Protein AF-A0A7C2G948-F1 (afdb_monomer_lite)

pLDDT: mean 91.64, std 8.47, range [53.59, 98.19]

Structure (mmCIF, N/CA/C/O backbone):
data_AF-A0A7C2G948-F1
#
_entry.id   AF-A0A7C2G948-F1
#
loop_
_atom_site.group_PDB
_atom_site.id
_atom_site.type_symbol
_atom_site.label_atom_id
_atom_site.label_alt_id
_atom_site.label_comp_id
_atom_site.label_asym_id
_atom_site.label_entity_id
_atom_site.label_seq_id
_atom_site.pdbx_PDB_ins_code
_atom_site.Cartn_x
_atom_site.Cartn_y
_atom_site.Cartn_z
_atom_site.occupancy
_atom_site.B_iso_or_equiv
_atom_site.auth_seq_id
_atom_site.auth_comp_id
_atom_site.auth_asym_id
_atom_site.auth_atom_id
_atom_site.pdbx_PDB_model_num
ATOM 1 N N . MET A 1 1 ? -15.075 -23.246 6.581 1.00 59.62 1 MET A N 1
ATOM 2 C CA . MET A 1 1 ? -14.560 -21.926 6.150 1.00 59.62 1 MET A CA 1
ATOM 3 C C . MET A 1 1 ? -15.714 -20.934 6.153 1.00 59.62 1 MET A C 1
ATOM 5 O O . MET A 1 1 ? -16.780 -21.294 5.674 1.00 59.62 1 MET A O 1
ATOM 9 N N . THR A 1 2 ? -15.558 -19.741 6.734 1.00 88.56 2 THR A N 1
ATOM 10 C CA . THR A 1 2 ? -16.582 -18.681 6.634 1.00 88.56 2 THR A CA 1
ATOM 11 C C . THR A 1 2 ? -16.565 -18.074 5.228 1.00 88.56 2 THR A C 1
ATOM 13 O O . THR A 1 2 ? -15.529 -18.105 4.563 1.00 88.56 2 THR A O 1
ATOM 16 N N . VAL A 1 3 ? -17.682 -17.491 4.776 1.00 91.31 3 VAL A N 1
ATOM 17 C CA . VAL A 1 3 ? -17.761 -16.802 3.468 1.00 91.31 3 VAL A CA 1
ATOM 18 C C . VAL A 1 3 ? -16.677 -15.723 3.347 1.00 91.31 3 VAL A C 1
ATOM 20 O O . VAL A 1 3 ? -16.002 -15.633 2.328 1.00 91.31 3 VAL A O 1
ATOM 23 N N . VAL A 1 4 ? -16.440 -14.968 4.424 1.00 91.25 4 VAL A N 1
ATOM 24 C CA . VAL A 1 4 ? -15.374 -13.954 4.500 1.00 91.25 4 VAL A CA 1
ATOM 25 C C . VAL A 1 4 ? -13.987 -14.573 4.303 1.00 91.25 4 VAL A C 1
ATOM 27 O O . VAL A 1 4 ? -13.179 -14.033 3.554 1.00 91.25 4 VAL A O 1
ATOM 30 N N . GLY A 1 5 ? -13.718 -15.721 4.936 1.00 93.38 5 GLY A N 1
ATOM 31 C CA . GLY A 1 5 ? -12.456 -16.440 4.766 1.00 93.38 5 GLY A CA 1
ATOM 32 C C . GLY A 1 5 ? -12.242 -16.915 3.330 1.00 93.38 5 GLY A C 1
ATOM 33 O O . GLY A 1 5 ? -11.154 -16.744 2.794 1.00 93.38 5 GLY A O 1
ATOM 34 N N . LEU A 1 6 ? -13.283 -17.436 2.674 1.00 95.00 6 LEU A N 1
ATOM 35 C CA . LEU A 1 6 ? -13.201 -17.843 1.268 1.00 95.00 6 LEU A CA 1
ATOM 36 C C . LEU A 1 6 ? -12.878 -16.654 0.352 1.00 95.00 6 LEU A C 1
ATOM 38 O O . LEU A 1 6 ? -11.986 -16.754 -0.486 1.00 95.00 6 LEU A O 1
ATOM 42 N N . ILE A 1 7 ? -13.570 -15.525 0.528 1.00 95.00 7 ILE A N 1
ATOM 43 C CA . ILE A 1 7 ? -13.324 -14.307 -0.259 1.00 95.00 7 ILE A CA 1
ATOM 44 C C . ILE A 1 7 ? -11.880 -13.832 -0.074 1.00 95.00 7 ILE A C 1
ATOM 46 O O . ILE A 1 7 ? -11.201 -13.532 -1.054 1.00 95.00 7 ILE A O 1
ATOM 50 N N . PHE A 1 8 ? -11.393 -13.801 1.168 1.00 95.75 8 PHE A N 1
ATOM 51 C CA . PHE A 1 8 ? -10.012 -13.433 1.469 1.00 95.75 8 PHE A CA 1
ATOM 52 C C . PHE A 1 8 ? -9.005 -14.342 0.751 1.00 95.75 8 PHE A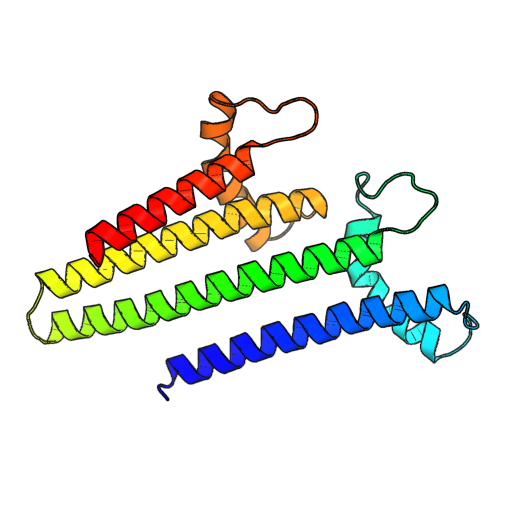 C 1
ATOM 54 O O . PHE A 1 8 ? -8.080 -13.843 0.114 1.00 95.75 8 PHE A O 1
ATOM 61 N N . GLU A 1 9 ? -9.207 -15.659 0.804 1.00 96.38 9 GLU A N 1
ATOM 62 C CA . GLU A 1 9 ? -8.336 -16.633 0.142 1.00 96.38 9 GLU A CA 1
ATOM 63 C C . GLU A 1 9 ? -8.318 -16.468 -1.378 1.00 96.38 9 GLU A C 1
ATOM 65 O O . GLU A 1 9 ? -7.251 -16.492 -1.993 1.00 96.38 9 GLU A O 1
ATOM 70 N N . VAL A 1 10 ? -9.481 -16.221 -1.984 1.00 97.44 10 VAL A N 1
ATOM 71 C CA . VAL A 1 10 ? -9.591 -15.958 -3.424 1.00 97.44 10 VAL A CA 1
ATOM 72 C C . VAL A 1 10 ? -8.836 -14.683 -3.805 1.00 97.44 10 VAL A C 1
ATOM 74 O O . VAL A 1 10 ? -8.049 -14.703 -4.752 1.00 97.44 10 VAL A O 1
ATOM 77 N N . ILE A 1 11 ? -9.012 -13.587 -3.058 1.00 97.31 11 ILE A N 1
ATOM 78 C CA . ILE A 1 11 ? -8.302 -12.325 -3.324 1.00 97.31 11 ILE A CA 1
ATOM 79 C C . ILE A 1 11 ? -6.792 -12.514 -3.143 1.00 97.31 11 ILE A C 1
ATOM 81 O O . ILE A 1 11 ? -6.005 -12.078 -3.983 1.00 97.31 11 ILE A O 1
ATOM 85 N N . ARG A 1 12 ? -6.372 -13.206 -2.080 1.00 97.25 12 ARG A N 1
ATOM 86 C CA . ARG A 1 12 ? -4.965 -13.523 -1.816 1.00 97.25 12 ARG A CA 1
ATOM 87 C C . ARG A 1 12 ? -4.349 -14.346 -2.948 1.00 97.25 12 ARG A C 1
ATOM 89 O O . ARG A 1 12 ? -3.252 -14.024 -3.403 1.00 97.25 12 ARG A O 1
ATOM 96 N N . GLY A 1 13 ? -5.052 -15.378 -3.414 1.00 97.56 13 GLY A N 1
ATOM 97 C CA . GLY A 1 13 ? -4.634 -16.205 -4.544 1.00 97.56 13 GLY A CA 1
ATOM 98 C C . GLY A 1 13 ? -4.521 -15.397 -5.835 1.00 97.56 13 GLY A C 1
ATOM 99 O O . GLY A 1 13 ? -3.535 -15.530 -6.556 1.00 97.56 13 GLY A O 1
ATOM 100 N N . PHE A 1 14 ? -5.472 -14.494 -6.088 1.00 97.88 14 PHE A N 1
ATOM 101 C CA . PHE A 1 14 ? -5.427 -13.593 -7.237 1.00 97.88 14 PHE A CA 1
ATOM 102 C C . PHE A 1 14 ? -4.218 -12.648 -7.194 1.00 97.88 14 PHE A C 1
ATOM 104 O O . PHE A 1 14 ? -3.537 -12.491 -8.206 1.00 97.88 14 PHE A O 1
ATOM 111 N N . LEU A 1 15 ? -3.900 -12.062 -6.032 1.00 97.19 15 LEU A N 1
ATOM 112 C CA . LEU A 1 15 ? -2.712 -11.214 -5.865 1.00 97.19 15 LEU A CA 1
ATOM 113 C C . LEU A 1 15 ? -1.417 -11.982 -6.161 1.00 97.19 15 LEU A C 1
ATOM 115 O O . LEU A 1 15 ? -0.567 -11.487 -6.902 1.00 97.19 15 LEU A O 1
ATOM 119 N N . TRP A 1 16 ? -1.285 -13.205 -5.639 1.00 98.19 16 TRP A N 1
ATOM 120 C CA . TRP A 1 16 ? -0.143 -14.074 -5.934 1.00 98.19 16 TRP A CA 1
ATOM 121 C C . TRP A 1 16 ? -0.060 -14.448 -7.413 1.00 98.19 16 TRP A C 1
ATOM 123 O O . TRP A 1 16 ? 1.014 -14.358 -8.002 1.00 98.19 16 TRP A O 1
ATOM 133 N N . ALA A 1 17 ? -1.181 -14.824 -8.030 1.00 98.00 17 ALA A N 1
ATOM 134 C CA . ALA A 1 17 ? -1.228 -15.168 -9.446 1.00 98.00 17 ALA A CA 1
ATOM 135 C C . ALA A 1 17 ? -0.824 -13.977 -10.329 1.00 98.00 17 ALA A C 1
ATOM 137 O O . ALA A 1 17 ? 0.005 -14.130 -11.224 1.00 98.00 17 ALA A O 1
ATOM 138 N N . ALA A 1 18 ? -1.344 -12.779 -10.041 1.00 97.12 18 ALA A N 1
ATOM 139 C CA . ALA A 1 18 ? -0.979 -11.553 -10.744 1.00 97.12 18 ALA A CA 1
ATOM 140 C C . ALA A 1 18 ? 0.513 -11.214 -10.572 1.00 97.12 18 ALA A C 1
ATOM 142 O O . ALA A 1 18 ? 1.179 -10.834 -11.538 1.00 97.12 18 ALA A O 1
ATOM 143 N N . PHE A 1 19 ? 1.062 -11.394 -9.367 1.00 97.50 19 PHE A N 1
ATOM 144 C CA . PHE A 1 19 ? 2.488 -11.207 -9.104 1.00 97.50 19 PHE A CA 1
ATOM 145 C C . PHE A 1 19 ? 3.355 -12.198 -9.889 1.00 97.50 19 PHE A C 1
ATOM 147 O O . PHE A 1 19 ? 4.238 -11.775 -10.631 1.00 97.50 19 PHE A O 1
ATOM 154 N N . VAL A 1 20 ? 3.083 -13.503 -9.785 1.00 98.19 20 VAL A N 1
ATOM 155 C CA . VAL A 1 20 ? 3.842 -14.545 -10.497 1.00 98.19 20 VAL A CA 1
ATOM 156 C C . VAL A 1 20 ? 3.773 -14.323 -12.003 1.00 98.19 20 VAL A C 1
ATOM 158 O O . VAL A 1 20 ? 4.788 -14.425 -12.685 1.00 98.19 20 VAL A O 1
ATOM 161 N N . PHE A 1 21 ? 2.600 -13.963 -12.521 1.00 97.25 21 PHE A N 1
ATOM 162 C CA . PHE A 1 21 ? 2.420 -13.665 -13.934 1.00 97.25 21 PHE A CA 1
ATOM 163 C C . PHE A 1 21 ? 3.256 -12.458 -14.382 1.00 97.25 21 PHE A C 1
ATOM 165 O O . PHE A 1 21 ? 4.006 -12.547 -15.352 1.00 97.25 21 PHE A O 1
ATOM 172 N N . THR A 1 22 ? 3.171 -11.333 -13.669 1.00 96.19 22 THR A N 1
ATOM 173 C CA . THR A 1 22 ? 3.891 -10.104 -14.047 1.00 96.19 22 THR A CA 1
ATOM 174 C C . THR A 1 22 ? 5.404 -10.232 -13.884 1.00 96.19 22 THR A C 1
ATOM 176 O O . THR A 1 22 ? 6.146 -9.847 -14.788 1.00 96.19 22 THR A O 1
ATOM 179 N N . VAL A 1 23 ? 5.879 -10.820 -12.785 1.00 96.94 23 VAL A N 1
ATOM 180 C CA . VAL A 1 23 ? 7.306 -11.106 -12.581 1.00 96.94 23 VAL A CA 1
ATOM 181 C C . VAL A 1 23 ? 7.796 -12.136 -13.591 1.00 96.94 23 VAL A C 1
ATOM 183 O O . VAL A 1 23 ? 8.841 -11.931 -14.201 1.00 96.94 23 VAL A O 1
ATOM 186 N N . GLY A 1 24 ? 7.024 -13.196 -13.840 1.00 97.38 24 GLY A N 1
ATOM 187 C CA . GLY A 1 24 ? 7.336 -14.216 -14.838 1.00 97.38 24 GLY A CA 1
ATOM 188 C C . GLY A 1 24 ? 7.505 -13.630 -16.240 1.00 97.38 24 GLY A C 1
ATOM 189 O O . GLY A 1 24 ? 8.476 -13.957 -16.918 1.00 97.38 24 GLY A O 1
ATOM 190 N N . LEU A 1 25 ? 6.637 -12.697 -16.650 1.00 96.88 25 LEU A N 1
ATOM 191 C CA . LEU A 1 25 ? 6.781 -11.970 -17.918 1.00 96.88 25 LEU A CA 1
ATOM 192 C C . LEU A 1 25 ? 8.078 -11.153 -17.986 1.00 96.88 25 LEU A C 1
ATOM 194 O O . LEU A 1 25 ? 8.749 -11.147 -19.019 1.00 96.88 25 LEU A O 1
ATOM 198 N N . VAL A 1 26 ? 8.445 -10.462 -16.905 1.00 96.12 26 VAL A N 1
ATOM 199 C CA . VAL A 1 26 ? 9.670 -9.650 -16.862 1.00 96.12 26 VAL A CA 1
ATOM 200 C C . VAL A 1 26 ? 10.922 -10.526 -16.848 1.00 96.12 26 VAL A C 1
ATOM 202 O O . VAL A 1 26 ? 11.863 -10.241 -17.585 1.00 96.12 26 VAL A O 1
ATOM 205 N N . VAL A 1 27 ? 10.917 -11.631 -16.103 1.00 96.50 27 VAL A N 1
ATOM 206 C CA . VAL A 1 27 ? 12.006 -12.619 -16.110 1.00 96.50 27 VAL A CA 1
ATOM 207 C C . VAL A 1 27 ? 12.144 -13.261 -17.490 1.00 96.50 27 VAL A C 1
ATOM 209 O O . VAL A 1 27 ? 13.251 -13.340 -18.017 1.00 96.50 27 VAL A O 1
ATOM 212 N N . ALA A 1 28 ? 11.035 -13.645 -18.129 1.00 95.81 28 ALA A N 1
ATOM 213 C CA . ALA A 1 28 ? 11.050 -14.169 -19.492 1.00 95.81 28 ALA A CA 1
ATOM 214 C C . ALA A 1 28 ? 11.660 -13.156 -20.472 1.00 95.81 28 ALA A C 1
ATOM 216 O O . ALA A 1 28 ? 12.475 -13.530 -21.314 1.00 95.81 28 ALA A O 1
ATOM 217 N N . ARG A 1 29 ? 11.339 -11.863 -20.326 1.00 94.19 29 ARG A N 1
ATOM 218 C CA . ARG A 1 29 ? 11.964 -10.792 -21.115 1.00 94.19 29 ARG A CA 1
ATOM 219 C C . ARG A 1 29 ? 13.475 -10.726 -20.882 1.00 94.19 29 ARG A C 1
ATOM 221 O O . ARG A 1 29 ? 14.226 -10.697 -21.852 1.00 94.19 29 ARG A O 1
ATOM 228 N N . MET A 1 30 ? 13.920 -10.751 -19.625 1.00 94.00 30 MET A N 1
ATOM 229 C CA . MET A 1 30 ? 15.348 -10.744 -19.281 1.00 94.00 30 MET A CA 1
ATOM 230 C C . MET A 1 30 ? 16.091 -11.942 -19.884 1.00 94.00 30 MET A C 1
ATOM 232 O O . MET A 1 30 ? 17.206 -11.779 -20.371 1.00 94.00 30 MET A O 1
ATOM 236 N N . LEU A 1 31 ? 15.469 -13.125 -19.911 1.00 94.94 31 LEU A N 1
ATOM 237 C CA . LEU A 1 31 ? 16.034 -14.315 -20.552 1.00 94.94 31 LEU A CA 1
ATOM 238 C C . LEU A 1 31 ? 16.126 -14.158 -22.073 1.00 94.94 31 LEU A C 1
ATOM 240 O O . LEU A 1 31 ? 17.173 -14.437 -22.646 1.00 94.94 31 LEU A O 1
ATOM 244 N N . VAL A 1 32 ? 15.065 -13.681 -22.730 1.00 94.19 32 VAL A N 1
ATOM 245 C CA . VAL A 1 32 ? 15.055 -13.424 -24.182 1.00 94.19 32 VAL A CA 1
ATOM 246 C C . VAL A 1 32 ? 16.156 -12.435 -24.578 1.00 94.19 32 VAL A C 1
ATOM 248 O O . VAL A 1 32 ? 16.877 -12.670 -25.551 1.00 94.19 32 VAL A O 1
ATOM 251 N N . ASP A 1 33 ? 16.289 -11.344 -23.821 1.00 90.69 33 ASP A N 1
ATOM 252 C CA . ASP A 1 33 ? 17.281 -10.298 -24.069 1.00 90.69 33 ASP A CA 1
ATOM 253 C C . ASP A 1 33 ? 18.707 -10.796 -23.746 1.00 90.69 33 ASP A C 1
ATOM 255 O O . ASP A 1 33 ? 19.638 -10.538 -24.511 1.00 90.69 33 ASP A O 1
ATOM 259 N N . GLY A 1 34 ? 18.877 -11.583 -22.677 1.00 91.38 34 GLY A N 1
ATOM 260 C CA . GLY A 1 34 ? 20.159 -12.174 -22.277 1.00 91.38 34 GLY A CA 1
ATOM 261 C C . GLY A 1 34 ? 20.671 -13.257 -23.232 1.00 91.38 34 GLY A C 1
ATOM 262 O O . GLY A 1 34 ? 21.859 -13.291 -23.547 1.00 91.38 34 GLY A O 1
ATOM 263 N N . LEU A 1 35 ? 19.774 -14.096 -23.758 1.00 93.38 35 LEU A N 1
ATOM 264 C CA . LEU A 1 35 ? 20.089 -15.139 -24.742 1.00 93.38 35 LEU A CA 1
ATOM 265 C C . LEU A 1 35 ? 20.270 -14.594 -26.167 1.00 93.38 35 LEU A C 1
ATOM 267 O O . LEU A 1 35 ? 20.579 -15.362 -27.075 1.00 93.38 35 LEU A O 1
ATOM 271 N N . ARG A 1 36 ? 20.076 -13.283 -26.378 1.00 89.88 36 ARG A N 1
ATOM 272 C CA . ARG A 1 36 ? 20.198 -12.614 -27.685 1.00 89.88 36 ARG A CA 1
ATOM 273 C C . ARG A 1 36 ? 19.372 -13.295 -28.785 1.00 89.88 36 ARG A C 1
ATOM 275 O O . ARG A 1 36 ? 19.822 -13.423 -29.923 1.00 89.88 36 ARG A O 1
ATOM 282 N N . LEU A 1 37 ? 18.157 -13.731 -28.447 1.00 91.75 37 LEU A N 1
ATOM 283 C CA . LEU A 1 37 ? 17.260 -14.376 -29.408 1.00 91.75 37 LEU A CA 1
ATOM 284 C C . LEU A 1 37 ? 16.897 -13.419 -30.553 1.00 91.75 37 LEU A C 1
ATOM 286 O O . LEU A 1 37 ? 16.827 -12.201 -30.367 1.00 91.75 37 LEU A O 1
ATOM 290 N N . ASN A 1 38 ? 16.631 -13.983 -31.736 1.00 91.56 38 ASN A N 1
ATOM 291 C CA . ASN A 1 38 ? 16.281 -13.208 -32.926 1.00 91.56 38 ASN A CA 1
ATOM 292 C C . ASN A 1 38 ? 15.070 -12.287 -32.644 1.00 91.56 38 ASN A C 1
ATOM 294 O O . ASN A 1 38 ? 13.987 -12.792 -32.329 1.00 91.56 38 ASN A O 1
ATOM 298 N N . PRO A 1 39 ? 15.212 -10.954 -32.785 1.00 84.75 39 PRO A N 1
ATOM 299 C CA . PRO A 1 39 ? 14.154 -9.997 -32.465 1.00 84.75 39 PRO A CA 1
ATOM 300 C C . PRO A 1 39 ? 12.915 -10.119 -33.360 1.00 84.75 39 PRO A C 1
ATOM 302 O O . PRO A 1 39 ? 11.842 -9.681 -32.952 1.00 84.75 39 PRO A O 1
ATOM 305 N N . PHE A 1 40 ? 13.046 -10.711 -34.550 1.00 90.19 40 PHE A N 1
ATOM 306 C CA . PHE A 1 40 ? 11.940 -10.906 -35.492 1.00 90.19 40 PHE A CA 1
ATOM 307 C C . PHE A 1 40 ? 11.147 -12.195 -35.236 1.00 90.19 40 PHE A C 1
ATOM 309 O O . PHE A 1 40 ? 10.155 -12.458 -35.912 1.00 90.19 40 PHE A O 1
ATOM 316 N N . GLY A 1 41 ? 11.557 -13.005 -34.254 1.00 92.75 41 GLY A N 1
ATOM 317 C CA . GLY A 1 41 ? 10.785 -14.163 -33.823 1.00 92.75 41 GLY A CA 1
ATOM 318 C C . GLY A 1 41 ? 9.475 -13.748 -33.149 1.00 92.75 41 GLY A C 1
ATOM 319 O O . GLY A 1 41 ? 9.437 -12.802 -32.359 1.00 92.75 41 GLY A O 1
ATOM 320 N N . TRP A 1 42 ? 8.405 -14.503 -33.403 1.00 93.81 42 TRP A N 1
ATOM 321 C CA . TRP A 1 42 ? 7.090 -14.240 -32.808 1.00 93.81 42 TRP A CA 1
ATOM 322 C C . TRP A 1 42 ? 7.128 -14.266 -31.267 1.00 93.81 42 TRP A C 1
ATOM 324 O O . TRP A 1 42 ? 6.506 -13.431 -30.615 1.00 93.81 42 TRP A O 1
ATOM 334 N N . PHE A 1 43 ? 7.899 -15.186 -30.677 1.00 92.62 43 PHE A N 1
ATOM 335 C CA . PHE A 1 43 ? 7.966 -15.383 -29.228 1.00 92.62 43 PHE A CA 1
ATOM 336 C C . PHE A 1 43 ? 8.665 -14.219 -28.489 1.00 92.62 43 PHE A C 1
ATOM 338 O O . PHE A 1 43 ? 8.033 -13.618 -27.615 1.00 92.62 43 PHE A O 1
ATOM 345 N N . PRO A 1 44 ? 9.895 -13.800 -28.865 1.00 91.75 44 PRO A N 1
ATOM 346 C CA . PRO A 1 44 ? 10.510 -12.577 -28.340 1.00 91.75 44 PRO A CA 1
ATOM 347 C C . PRO A 1 44 ? 9.638 -11.329 -28.507 1.00 91.75 44 PRO A C 1
ATOM 349 O O . PRO A 1 44 ? 9.572 -10.494 -27.602 1.00 91.75 44 PRO A O 1
ATOM 352 N N . TYR A 1 45 ? 8.944 -11.212 -29.644 1.00 93.31 45 TYR A N 1
ATOM 353 C CA . TYR A 1 45 ? 8.049 -10.092 -29.915 1.00 93.31 45 TYR A CA 1
ATOM 354 C C . TYR A 1 45 ? 6.880 -10.032 -28.922 1.00 93.31 45 TYR A C 1
ATOM 356 O O . TYR A 1 45 ? 6.629 -8.974 -28.341 1.00 93.31 45 TYR A O 1
ATOM 364 N N . VAL A 1 46 ? 6.193 -11.155 -28.675 1.00 94.81 46 VAL A N 1
ATOM 365 C CA . VAL A 1 46 ? 5.065 -11.215 -27.729 1.00 94.81 46 VAL A CA 1
ATOM 366 C C . VAL A 1 46 ? 5.518 -10.864 -26.313 1.00 94.81 46 VAL A C 1
ATOM 368 O O . VAL A 1 46 ? 4.903 -10.006 -25.680 1.00 94.81 46 VAL A O 1
ATOM 371 N N . ILE A 1 47 ? 6.621 -11.451 -25.840 1.00 94.75 47 ILE A N 1
ATOM 372 C CA . ILE A 1 47 ? 7.144 -11.187 -24.492 1.00 94.75 47 ILE A CA 1
ATOM 373 C C . ILE A 1 47 ? 7.466 -9.702 -24.317 1.00 94.75 47 ILE A C 1
ATOM 375 O O . ILE A 1 47 ? 7.004 -9.076 -23.362 1.00 94.75 47 ILE A O 1
ATOM 379 N N . ARG A 1 48 ? 8.206 -9.108 -25.262 1.00 92.81 48 ARG A N 1
ATOM 380 C CA . ARG A 1 48 ? 8.562 -7.685 -25.199 1.00 92.81 48 ARG A CA 1
ATOM 381 C C . ARG A 1 48 ? 7.325 -6.798 -25.254 1.00 92.81 48 ARG A C 1
ATOM 383 O O . ARG A 1 48 ? 7.228 -5.868 -24.463 1.00 92.81 48 ARG A O 1
ATOM 390 N N . ARG A 1 49 ? 6.359 -7.104 -26.125 1.00 94.44 49 ARG A N 1
ATOM 391 C CA . ARG A 1 49 ? 5.109 -6.339 -26.247 1.00 94.44 49 ARG A CA 1
ATOM 392 C C . ARG A 1 49 ? 4.295 -6.340 -24.954 1.00 94.44 49 ARG A C 1
ATOM 394 O O . ARG A 1 49 ? 3.714 -5.314 -24.616 1.00 94.44 49 ARG A O 1
ATOM 401 N N . TRP A 1 50 ? 4.245 -7.465 -24.245 1.00 95.25 50 TRP A N 1
ATOM 402 C CA . TRP A 1 50 ? 3.468 -7.592 -23.009 1.00 95.25 50 TRP A CA 1
ATOM 403 C C . TRP A 1 50 ? 4.195 -7.004 -21.802 1.00 95.25 50 TRP A C 1
ATOM 405 O O . TRP A 1 50 ? 3.555 -6.460 -20.905 1.00 95.25 50 TRP A O 1
ATOM 415 N N . SER A 1 51 ? 5.526 -7.069 -21.781 1.00 94.50 51 SER A N 1
ATOM 416 C CA . SER A 1 51 ? 6.308 -6.554 -20.661 1.00 94.50 51 SER A CA 1
ATOM 417 C C . SER A 1 51 ? 6.624 -5.053 -20.784 1.00 94.50 51 SER A C 1
ATOM 419 O O . SER A 1 51 ? 6.874 -4.403 -19.774 1.00 94.50 51 SER A O 1
ATOM 421 N N . GLU A 1 52 ? 6.619 -4.472 -21.990 1.00 92.31 52 GLU A N 1
ATOM 422 C CA . GLU A 1 52 ? 6.969 -3.059 -22.213 1.00 92.31 52 GLU A CA 1
ATOM 423 C C . GLU A 1 52 ? 6.092 -2.072 -21.421 1.00 92.31 52 GLU A C 1
ATOM 425 O O . GLU A 1 52 ? 6.660 -1.205 -20.754 1.00 92.31 52 GLU A O 1
ATOM 430 N N . PRO A 1 53 ? 4.749 -2.204 -21.385 1.00 92.75 53 PRO A N 1
ATOM 431 C CA . PRO A 1 53 ? 3.900 -1.297 -20.612 1.00 92.75 53 PRO A CA 1
ATOM 432 C C . PRO A 1 53 ? 4.194 -1.323 -19.107 1.00 92.75 53 PRO A C 1
ATOM 434 O O . PRO A 1 53 ? 3.995 -0.315 -18.434 1.00 92.75 53 PRO A O 1
ATOM 437 N N . LEU A 1 54 ? 4.681 -2.456 -18.585 1.00 91.38 54 LEU A N 1
ATOM 438 C CA . LEU A 1 54 ? 5.039 -2.624 -17.174 1.00 91.38 54 LEU A CA 1
ATOM 439 C C . LEU A 1 54 ? 6.349 -1.901 -16.828 1.00 91.38 54 LEU A C 1
ATOM 441 O O . LEU A 1 54 ? 6.474 -1.319 -15.754 1.00 91.38 54 LEU A O 1
ATOM 445 N N . LEU A 1 55 ? 7.315 -1.911 -17.751 1.00 90.69 55 LEU A N 1
ATOM 446 C CA . LEU A 1 55 ? 8.643 -1.319 -17.556 1.00 90.69 55 LEU A CA 1
ATOM 447 C C . LEU A 1 55 ? 8.699 0.167 -17.934 1.00 90.69 55 LEU A C 1
ATOM 449 O O . LEU A 1 55 ? 9.537 0.907 -17.423 1.00 90.69 55 LEU A O 1
ATOM 453 N N . MET A 1 56 ? 7.810 0.625 -18.818 1.00 88.38 56 MET A N 1
ATOM 454 C CA . MET A 1 56 ? 7.815 1.993 -19.339 1.00 88.38 56 MET A CA 1
ATOM 455 C C . MET A 1 56 ? 7.723 3.089 -18.257 1.00 88.38 56 MET A C 1
ATOM 457 O O . MET A 1 56 ? 8.451 4.075 -18.384 1.00 88.38 56 MET A O 1
ATOM 461 N N . PRO A 1 57 ? 6.901 2.967 -17.192 1.00 85.56 57 PRO A N 1
ATOM 462 C CA . PRO A 1 57 ? 6.864 3.964 -16.119 1.00 85.56 57 PRO A CA 1
ATOM 463 C C . PRO A 1 57 ? 8.212 4.109 -15.407 1.00 85.56 57 PRO A C 1
ATOM 465 O O . PRO A 1 57 ? 8.630 5.219 -15.099 1.00 85.56 57 PRO A O 1
ATOM 468 N N . LEU A 1 58 ? 8.919 2.992 -15.214 1.00 86.62 58 LEU A N 1
ATOM 469 C CA . LEU A 1 58 ? 10.231 2.970 -14.571 1.00 86.62 58 LEU A CA 1
ATOM 470 C C . LEU A 1 58 ? 11.306 3.569 -15.479 1.00 86.62 58 LEU A C 1
ATOM 472 O O . LEU A 1 58 ? 12.099 4.379 -15.021 1.00 86.62 58 LEU A O 1
ATOM 476 N N . ARG A 1 59 ? 11.288 3.246 -16.779 1.00 84.81 59 ARG A N 1
ATOM 477 C CA . ARG A 1 59 ? 12.244 3.795 -17.761 1.00 84.81 59 ARG A CA 1
ATOM 478 C C . ARG A 1 59 ? 12.101 5.294 -17.993 1.00 84.81 59 ARG A C 1
ATOM 480 O O . ARG A 1 59 ? 13.059 5.948 -18.381 1.00 84.81 59 ARG A O 1
ATOM 487 N N . ARG A 1 60 ? 10.897 5.834 -17.807 1.00 79.19 60 ARG A N 1
ATOM 488 C CA . ARG A 1 60 ? 10.632 7.271 -17.950 1.00 79.19 60 ARG A CA 1
ATOM 489 C C . ARG A 1 60 ? 11.124 8.083 -16.754 1.00 79.19 60 ARG A C 1
ATOM 491 O O . ARG A 1 60 ? 11.187 9.304 -16.868 1.00 79.19 60 ARG A O 1
ATOM 498 N N . ASN A 1 61 ? 11.434 7.445 -15.623 1.00 70.56 61 ASN A N 1
ATOM 499 C CA . ASN A 1 61 ? 11.906 8.171 -14.457 1.00 70.56 61 ASN A CA 1
ATOM 500 C C . ASN A 1 61 ? 13.404 8.502 -14.605 1.00 70.56 61 ASN A C 1
ATOM 502 O O . ASN A 1 61 ? 14.194 7.581 -14.788 1.00 70.56 61 ASN A O 1
ATOM 506 N N . PRO A 1 62 ? 13.826 9.771 -14.461 1.00 58.59 62 PRO A N 1
ATOM 507 C CA . PRO A 1 62 ? 15.242 10.151 -14.444 1.00 58.59 62 PRO A CA 1
ATOM 508 C C . PRO A 1 62 ? 16.081 9.479 -13.338 1.00 58.59 62 PRO A C 1
ATOM 510 O O . PRO A 1 62 ? 17.305 9.470 -13.437 1.00 58.59 62 PRO A O 1
ATOM 513 N N . LEU A 1 63 ? 15.457 8.892 -12.306 1.00 58.81 63 LEU A N 1
ATOM 514 C CA . LEU A 1 63 ? 16.136 8.050 -11.309 1.00 58.81 63 LEU A CA 1
ATOM 515 C C . LEU A 1 63 ? 16.523 6.663 -11.851 1.00 58.81 63 LEU A C 1
ATOM 517 O O . LEU A 1 63 ? 17.386 6.007 -11.269 1.00 58.81 63 LEU A O 1
ATOM 521 N N . ALA A 1 64 ? 15.925 6.211 -12.962 1.00 55.19 64 ALA A N 1
ATOM 522 C CA . ALA A 1 64 ? 16.415 5.074 -13.731 1.00 55.19 64 ALA A CA 1
ATOM 523 C C . ALA A 1 64 ? 17.670 5.528 -14.486 1.00 55.19 64 ALA A C 1
ATOM 525 O O . ALA A 1 64 ? 17.627 5.937 -15.640 1.00 55.19 64 ALA A O 1
ATOM 526 N N . PHE A 1 65 ? 18.755 5.532 -13.716 1.00 53.59 65 PHE A N 1
ATOM 527 C CA . PHE A 1 65 ? 20.156 5.774 -14.017 1.00 53.59 65 PHE A CA 1
ATOM 528 C C . PHE A 1 65 ? 20.515 5.967 -15.496 1.00 53.59 65 PHE A C 1
ATOM 530 O O . PHE A 1 65 ? 20.211 5.138 -16.349 1.00 53.59 65 PHE A O 1
ATOM 537 N N . THR A 1 66 ? 21.373 6.958 -15.743 1.00 56.78 66 THR A N 1
ATOM 538 C CA . THR A 1 66 ? 22.238 7.129 -16.928 1.00 56.78 66 THR A CA 1
ATOM 539 C C . THR A 1 66 ? 23.242 5.972 -17.129 1.00 56.78 66 THR A C 1
ATOM 541 O O . THR A 1 66 ? 24.332 6.146 -17.673 1.00 56.78 66 THR A O 1
ATOM 544 N N . SER A 1 67 ? 22.907 4.776 -16.644 1.00 61.66 67 SER A N 1
ATOM 545 C CA . SER A 1 67 ? 23.710 3.568 -16.719 1.00 61.66 67 SER A CA 1
ATOM 546 C C . SER A 1 67 ? 23.643 2.977 -18.122 1.00 61.66 67 SER A C 1
ATOM 548 O O . SER A 1 67 ? 22.615 3.020 -18.793 1.00 61.66 67 SER A O 1
ATOM 550 N N . ARG A 1 68 ? 24.743 2.354 -18.553 1.00 65.12 68 ARG A N 1
ATOM 551 C CA . ARG A 1 68 ? 24.806 1.601 -19.816 1.00 65.12 68 ARG A CA 1
ATOM 552 C C . ARG A 1 68 ? 23.896 0.363 -19.823 1.00 65.12 68 ARG A C 1
ATOM 554 O O . ARG A 1 68 ? 23.672 -0.203 -20.888 1.00 65.12 68 ARG A O 1
ATOM 561 N N . TYR A 1 69 ? 23.407 -0.065 -18.657 1.00 71.25 69 TYR A N 1
ATOM 562 C CA . TYR A 1 69 ? 22.562 -1.247 -18.489 1.00 71.25 69 TYR A CA 1
ATOM 563 C C . TYR A 1 69 ? 21.110 -0.859 -18.190 1.00 71.25 69 TYR A C 1
ATOM 565 O O . TYR A 1 69 ? 20.856 -0.012 -17.334 1.00 71.25 69 TYR A O 1
ATOM 573 N N . ASP A 1 70 ? 20.157 -1.522 -18.852 1.00 80.12 70 ASP A N 1
ATOM 574 C CA . ASP A 1 70 ? 18.725 -1.361 -18.578 1.00 80.12 70 ASP A CA 1
ATOM 575 C C . ASP A 1 70 ? 18.358 -2.039 -17.249 1.00 80.12 70 ASP A C 1
ATOM 577 O O . ASP A 1 70 ? 18.127 -3.245 -17.180 1.00 80.12 70 ASP A O 1
ATOM 581 N N . LEU A 1 71 ? 18.337 -1.251 -16.171 1.00 86.75 71 LEU A N 1
ATOM 582 C CA . LEU A 1 71 ? 17.985 -1.710 -14.823 1.00 86.75 71 LEU A CA 1
ATOM 583 C C . LEU A 1 71 ? 16.469 -1.784 -14.587 1.00 86.75 71 LEU A C 1
ATOM 585 O O . LEU A 1 71 ? 16.041 -2.275 -13.539 1.00 86.75 71 LEU A O 1
ATOM 589 N N . ALA A 1 72 ? 15.641 -1.328 -15.536 1.00 88.81 72 ALA A N 1
ATOM 590 C CA . ALA A 1 72 ? 14.191 -1.276 -15.359 1.00 88.8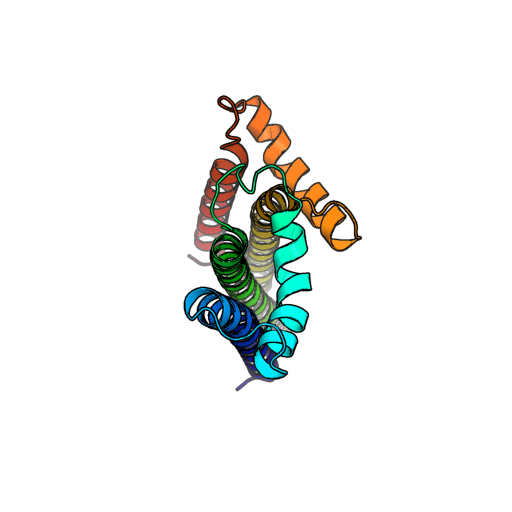1 72 ALA A CA 1
ATOM 591 C C . ALA A 1 72 ? 13.552 -2.638 -15.013 1.00 88.81 72 ALA A C 1
ATOM 593 O O . ALA A 1 72 ? 12.696 -2.655 -14.127 1.00 88.81 72 ALA A O 1
ATOM 594 N N . PRO A 1 73 ? 13.957 -3.781 -15.613 1.00 91.69 73 PRO A N 1
ATOM 595 C CA . PRO A 1 73 ? 13.433 -5.095 -15.233 1.00 91.69 73 PRO A CA 1
ATOM 596 C C . PRO A 1 73 ? 13.680 -5.448 -13.762 1.00 91.69 73 PRO A C 1
ATOM 598 O O . PRO A 1 73 ? 12.775 -5.920 -13.079 1.00 91.69 73 PRO A O 1
ATOM 601 N N . ILE A 1 74 ? 14.883 -5.172 -13.250 1.00 91.44 74 ILE A N 1
ATOM 602 C CA . ILE A 1 74 ? 15.255 -5.477 -11.861 1.00 91.44 74 ILE A CA 1
ATOM 603 C C . ILE A 1 74 ? 14.468 -4.581 -10.904 1.00 91.44 74 ILE A C 1
ATOM 605 O O . ILE A 1 74 ? 13.866 -5.071 -9.950 1.00 91.44 74 ILE A O 1
ATOM 609 N N . LEU A 1 75 ? 14.414 -3.276 -11.189 1.00 89.06 75 LEU A N 1
ATOM 610 C CA . LEU A 1 75 ? 13.633 -2.324 -10.397 1.00 89.06 75 LEU A CA 1
ATOM 611 C C . LEU A 1 75 ? 12.146 -2.691 -10.374 1.00 89.06 75 LEU A C 1
ATOM 613 O O . LEU A 1 75 ? 11.509 -2.589 -9.327 1.00 89.06 75 LEU A O 1
ATOM 617 N N . PHE A 1 76 ? 11.603 -3.172 -11.496 1.00 92.19 76 PHE A N 1
ATOM 618 C CA . PHE A 1 76 ? 10.229 -3.657 -11.554 1.00 92.19 76 PHE A CA 1
ATOM 619 C C . PHE A 1 76 ? 10.008 -4.856 -10.637 1.00 92.19 76 PHE A C 1
ATOM 621 O O . PHE A 1 76 ? 9.010 -4.885 -9.927 1.00 92.19 76 PHE A O 1
ATOM 628 N N . ILE A 1 77 ? 10.925 -5.828 -10.615 1.00 94.56 77 ILE A N 1
ATOM 629 C CA . ILE A 1 77 ? 10.809 -7.000 -9.736 1.00 94.56 77 ILE A CA 1
ATOM 630 C C . ILE A 1 77 ? 10.817 -6.568 -8.264 1.00 94.56 77 ILE A C 1
ATOM 632 O O . ILE A 1 77 ? 9.956 -7.003 -7.501 1.00 94.56 77 ILE A O 1
ATOM 636 N N . ILE A 1 78 ? 11.727 -5.670 -7.873 1.00 92.81 78 ILE A N 1
ATOM 637 C CA . ILE A 1 78 ? 11.777 -5.122 -6.507 1.00 92.81 78 ILE A CA 1
ATOM 638 C C . ILE A 1 78 ? 10.455 -4.429 -6.163 1.00 92.81 78 ILE A C 1
ATOM 640 O O . ILE A 1 78 ? 9.871 -4.678 -5.107 1.00 92.81 78 ILE A O 1
ATOM 644 N N . LEU A 1 79 ? 9.952 -3.595 -7.074 1.00 92.06 79 LEU A N 1
ATOM 645 C CA . LEU A 1 79 ? 8.687 -2.899 -6.897 1.00 92.06 79 LEU A CA 1
ATOM 646 C C . LEU A 1 79 ? 7.505 -3.873 -6.792 1.00 92.06 79 LEU A C 1
ATOM 648 O O . LEU A 1 79 ? 6.651 -3.701 -5.929 1.00 92.06 79 LEU A O 1
ATOM 652 N N . ALA A 1 80 ? 7.459 -4.905 -7.632 1.00 94.75 80 ALA A N 1
ATOM 653 C CA . ALA A 1 80 ? 6.413 -5.918 -7.612 1.00 94.75 80 ALA A CA 1
ATOM 654 C C . ALA A 1 80 ? 6.411 -6.693 -6.287 1.00 94.75 80 ALA A C 1
ATOM 656 O O . ALA A 1 80 ? 5.341 -6.933 -5.730 1.00 94.75 80 ALA A O 1
ATOM 657 N N . ILE A 1 81 ? 7.592 -7.032 -5.751 1.00 96.06 81 ILE A N 1
ATOM 658 C CA . ILE A 1 81 ? 7.731 -7.685 -4.440 1.00 96.06 81 ILE A CA 1
ATOM 659 C C . ILE A 1 81 ? 7.198 -6.769 -3.341 1.00 96.06 81 ILE A C 1
ATOM 661 O O . ILE A 1 81 ? 6.425 -7.215 -2.497 1.00 96.06 81 ILE A O 1
ATOM 665 N N . LEU A 1 82 ? 7.571 -5.489 -3.367 1.00 93.69 82 LEU A N 1
ATOM 666 C CA . LEU A 1 82 ? 7.110 -4.505 -2.392 1.00 93.69 82 LEU A CA 1
ATOM 667 C C . LEU A 1 82 ? 5.583 -4.350 -2.454 1.00 93.69 82 LEU A C 1
ATOM 669 O O . LEU A 1 82 ? 4.911 -4.466 -1.431 1.00 93.69 82 LEU A O 1
ATOM 673 N N . VAL A 1 83 ? 5.018 -4.161 -3.648 1.00 94.06 83 VAL A N 1
ATOM 674 C CA . VAL A 1 83 ? 3.565 -4.042 -3.848 1.00 94.06 83 VAL A CA 1
ATOM 675 C C . VAL A 1 83 ? 2.836 -5.300 -3.373 1.00 94.06 83 VAL A C 1
ATOM 677 O O . VAL A 1 83 ? 1.812 -5.177 -2.702 1.00 94.06 83 VAL A O 1
ATOM 680 N N . LEU A 1 84 ? 3.362 -6.496 -3.661 1.00 96.62 84 LEU A N 1
ATOM 681 C CA . LEU A 1 84 ? 2.780 -7.745 -3.173 1.00 96.62 84 LEU A CA 1
ATOM 682 C C . LEU A 1 84 ? 2.844 -7.828 -1.644 1.00 96.62 84 LEU A C 1
ATOM 684 O O . LEU A 1 84 ? 1.823 -8.088 -1.015 1.00 96.62 84 LEU A O 1
ATOM 688 N N . ALA A 1 85 ? 4.014 -7.606 -1.043 1.00 95.94 85 ALA A N 1
ATOM 689 C CA . ALA A 1 85 ? 4.215 -7.738 0.398 1.00 95.94 85 ALA A CA 1
ATOM 690 C C . ALA A 1 85 ? 3.277 -6.810 1.184 1.00 95.94 85 ALA A C 1
ATOM 692 O O . ALA A 1 85 ? 2.560 -7.260 2.079 1.00 95.94 85 ALA A O 1
ATOM 693 N N . PHE A 1 86 ? 3.217 -5.534 0.798 1.00 94.50 86 PHE A N 1
ATOM 694 C CA . PHE A 1 86 ? 2.332 -4.560 1.436 1.00 94.50 86 PHE A CA 1
ATOM 695 C C . PHE A 1 86 ? 0.857 -4.786 1.098 1.00 94.50 86 PHE A C 1
ATOM 697 O O . PHE A 1 86 ? 0.001 -4.622 1.968 1.00 94.50 86 PHE A O 1
ATOM 704 N N . GLY A 1 87 ? 0.544 -5.216 -0.128 1.00 94.88 87 GLY A N 1
ATOM 705 C CA . GLY A 1 87 ? -0.815 -5.585 -0.519 1.00 94.88 87 GLY A CA 1
ATOM 706 C C . GLY A 1 87 ? -1.358 -6.755 0.303 1.00 94.88 87 GLY A C 1
ATOM 707 O O . GLY A 1 87 ? -2.483 -6.694 0.795 1.00 94.88 87 GLY A O 1
ATOM 708 N N . LEU A 1 88 ? -0.543 -7.792 0.518 1.00 96.56 88 LEU A N 1
ATOM 709 C CA . LEU A 1 88 ? -0.888 -8.944 1.352 1.00 96.56 88 LEU A CA 1
ATOM 710 C C . LEU A 1 88 ? -0.989 -8.580 2.835 1.00 96.56 88 LEU A C 1
ATOM 712 O O . LEU A 1 88 ? -1.917 -9.040 3.499 1.00 96.56 88 LEU A O 1
ATOM 716 N N . HIS A 1 89 ? -0.074 -7.748 3.345 1.00 95.38 89 HIS A N 1
ATOM 717 C CA . HIS A 1 89 ? -0.137 -7.254 4.722 1.00 95.38 89 HIS A CA 1
ATOM 718 C C . HIS A 1 89 ? -1.462 -6.533 4.980 1.00 95.38 89 HIS A C 1
ATOM 720 O O . HIS A 1 89 ? -2.204 -6.897 5.891 1.00 95.38 89 HIS A O 1
ATOM 726 N N . PHE A 1 90 ? -1.810 -5.571 4.123 1.00 95.94 90 PHE A N 1
ATOM 727 C CA . PHE A 1 90 ? -3.055 -4.826 4.256 1.00 95.94 90 PHE A CA 1
ATOM 728 C C . PHE A 1 90 ? -4.297 -5.689 4.076 1.00 95.94 90 PHE A C 1
ATOM 730 O O . PHE A 1 90 ? -5.267 -5.530 4.813 1.00 95.94 90 PHE A O 1
ATOM 737 N N . LEU A 1 91 ? -4.280 -6.624 3.122 1.00 96.88 91 LEU A N 1
ATOM 738 C CA . LEU A 1 91 ? -5.381 -7.567 2.962 1.00 96.88 91 LEU A CA 1
ATOM 739 C C . LEU A 1 91 ? -5.581 -8.383 4.250 1.00 96.88 91 LEU A C 1
ATOM 741 O O . LEU A 1 91 ? -6.717 -8.611 4.667 1.00 96.88 91 LEU A O 1
ATOM 745 N N . GLY A 1 92 ? -4.486 -8.785 4.903 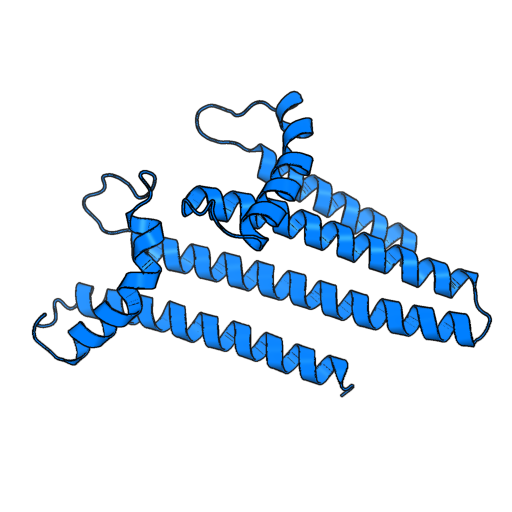1.00 96.88 92 GLY A N 1
ATOM 746 C CA . GLY A 1 92 ? -4.503 -9.436 6.212 1.00 96.88 92 GLY A CA 1
ATOM 747 C C . GLY A 1 92 ? -5.118 -8.558 7.302 1.00 96.88 92 GLY A C 1
ATOM 748 O O . GLY A 1 92 ? -5.964 -9.030 8.062 1.00 96.88 92 GLY A O 1
ATOM 749 N N . ASP A 1 93 ? -4.759 -7.276 7.353 1.00 96.00 93 ASP A N 1
ATOM 750 C CA . ASP A 1 93 ? -5.337 -6.325 8.309 1.00 96.00 93 ASP A CA 1
ATOM 751 C C .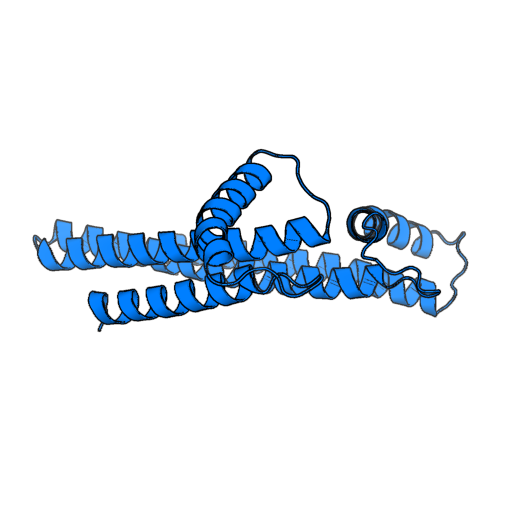 ASP A 1 93 ? -6.828 -6.080 8.058 1.00 96.00 93 ASP A C 1
ATOM 753 O O . ASP A 1 93 ? -7.611 -6.031 9.006 1.00 96.00 93 ASP A O 1
ATOM 757 N N . LEU A 1 94 ? -7.253 -6.015 6.793 1.00 96.19 94 LEU A N 1
ATOM 758 C CA . LEU A 1 94 ? -8.662 -5.902 6.422 1.00 96.19 94 LEU A CA 1
ATOM 759 C C . LEU A 1 94 ? -9.459 -7.140 6.861 1.00 96.19 94 LEU A C 1
ATOM 761 O O . LEU A 1 94 ? -10.574 -7.021 7.376 1.00 96.19 94 LEU A O 1
ATOM 765 N N . TYR A 1 95 ? -8.880 -8.332 6.701 1.00 96.75 95 TYR A N 1
ATOM 766 C CA . TYR A 1 95 ? -9.480 -9.580 7.169 1.00 96.75 95 TYR A CA 1
ATOM 767 C C . TYR A 1 95 ? -9.620 -9.612 8.695 1.00 96.75 95 TYR A C 1
ATOM 769 O O . TYR A 1 95 ? -10.704 -9.899 9.209 1.00 96.75 95 TYR A O 1
ATOM 777 N N . ARG A 1 96 ? -8.557 -9.242 9.424 1.00 95.94 96 ARG A N 1
ATOM 778 C CA . ARG A 1 96 ? -8.578 -9.116 10.890 1.00 95.94 96 ARG A CA 1
ATOM 779 C C . ARG A 1 96 ? -9.625 -8.105 11.346 1.00 95.94 96 ARG A C 1
ATOM 781 O O . ARG A 1 96 ? -10.411 -8.421 12.233 1.00 95.94 96 ARG A O 1
ATOM 788 N N . ALA A 1 97 ? -9.694 -6.936 10.709 1.00 96.62 97 ALA A N 1
ATOM 789 C CA . ALA A 1 97 ? -10.695 -5.918 11.012 1.00 96.62 97 ALA A CA 1
ATOM 790 C C . ALA A 1 97 ? -12.122 -6.435 10.779 1.00 96.62 97 ALA A C 1
ATOM 792 O O . ALA A 1 97 ? -12.982 -6.261 11.636 1.00 96.62 97 ALA A O 1
ATOM 793 N N . THR A 1 98 ? -12.363 -7.147 9.674 1.00 96.38 98 THR A N 1
ATOM 794 C CA . THR A 1 98 ? -13.677 -7.735 9.362 1.00 96.38 98 THR A CA 1
ATOM 795 C C . THR A 1 98 ? -14.114 -8.743 10.427 1.00 96.38 98 THR A C 1
ATOM 797 O O . THR A 1 98 ? -15.255 -8.703 10.890 1.00 96.38 98 THR A O 1
ATOM 800 N N . ILE A 1 99 ? -13.207 -9.623 10.864 1.00 95.75 99 ILE A N 1
ATOM 801 C CA . ILE A 1 99 ? -13.479 -10.547 11.975 1.00 95.75 99 ILE A CA 1
ATOM 802 C C . ILE A 1 99 ? -13.721 -9.772 13.270 1.00 95.75 99 ILE A C 1
ATOM 804 O O . ILE A 1 99 ? -14.684 -10.060 13.978 1.00 95.75 99 ILE A O 1
ATOM 808 N N . GLY A 1 100 ? -12.884 -8.778 13.564 1.00 95.06 100 GLY A N 1
ATOM 809 C CA . GLY A 1 100 ? -12.989 -7.939 14.752 1.00 95.06 100 GLY A CA 1
ATOM 810 C C . GLY A 1 100 ? -14.327 -7.215 14.859 1.00 95.06 100 GLY A C 1
ATOM 811 O O . GLY A 1 100 ? -14.956 -7.241 15.915 1.00 95.06 100 GLY A O 1
ATOM 812 N N . PHE A 1 101 ? -14.816 -6.650 13.755 1.00 96.69 101 PHE A N 1
ATOM 813 C CA . PHE A 1 101 ? -16.139 -6.032 13.685 1.00 96.69 101 PHE A CA 1
ATOM 814 C C . PHE A 1 101 ? -17.264 -7.057 13.844 1.00 96.69 101 PHE A C 1
ATOM 816 O O . PHE A 1 101 ? -18.236 -6.794 14.550 1.00 96.69 101 PHE A O 1
ATOM 823 N N . GLY A 1 102 ? -17.117 -8.254 13.267 1.00 96.06 102 GLY A N 1
ATOM 824 C CA . GLY A 1 102 ? -18.054 -9.356 13.491 1.00 96.06 102 GLY A CA 1
ATOM 825 C C . GLY A 1 102 ? -18.122 -9.787 14.961 1.00 96.06 102 GLY A C 1
ATOM 826 O O . GLY A 1 102 ? -19.208 -10.029 15.488 1.00 96.06 102 GLY A O 1
ATOM 827 N N . MET A 1 103 ? -16.980 -9.836 15.649 1.00 95.12 103 MET A N 1
ATOM 828 C CA . MET A 1 103 ? -16.910 -10.129 17.083 1.00 95.12 103 MET A CA 1
ATOM 829 C C . MET A 1 103 ? -17.517 -9.003 17.923 1.00 95.12 103 MET A C 1
ATOM 831 O O . MET A 1 103 ? -18.302 -9.283 18.826 1.00 95.12 103 MET A O 1
ATOM 835 N N . ALA A 1 104 ? -17.240 -7.741 17.587 1.00 96.38 104 ALA A N 1
ATOM 836 C CA . ALA A 1 104 ? -17.861 -6.592 18.239 1.00 96.38 104 ALA A CA 1
ATOM 837 C C . ALA A 1 104 ? -19.395 -6.648 18.143 1.00 96.38 104 ALA A C 1
ATOM 839 O O . ALA A 1 104 ? -20.080 -6.527 19.157 1.00 96.38 104 ALA A O 1
ATOM 840 N N . ALA A 1 105 ? -19.934 -6.923 16.949 1.00 96.62 105 ALA A N 1
ATOM 841 C CA . ALA A 1 105 ? -21.372 -7.071 16.729 1.00 96.62 105 ALA A CA 1
ATOM 842 C C . ALA A 1 105 ? -21.984 -8.196 17.581 1.00 96.62 105 ALA A C 1
ATOM 844 O O . ALA A 1 105 ? -23.057 -8.021 18.158 1.00 96.62 105 ALA A O 1
ATOM 845 N N . ARG A 1 106 ? -21.286 -9.332 17.716 1.00 95.94 106 ARG A N 1
ATOM 846 C CA . ARG A 1 106 ? -21.720 -10.440 18.581 1.00 95.94 106 ARG A CA 1
ATOM 847 C C . ARG A 1 106 ? -21.758 -10.045 20.055 1.00 95.94 106 ARG A C 1
ATOM 849 O O . ARG A 1 106 ? -22.738 -10.356 20.725 1.00 95.94 106 ARG A O 1
ATOM 856 N N . PHE A 1 107 ? -20.746 -9.336 20.552 1.00 96.00 107 PHE A N 1
ATOM 857 C CA . PHE A 1 107 ? -20.735 -8.867 21.940 1.00 96.00 107 PHE A CA 1
ATOM 858 C C . PHE A 1 107 ? -21.845 -7.854 22.222 1.00 96.00 107 PHE A C 1
ATOM 860 O O . PHE A 1 107 ? -22.488 -7.936 23.267 1.00 96.00 107 PHE A O 1
ATOM 867 N N . PHE A 1 108 ? -22.129 -6.950 21.280 1.00 96.44 108 PHE A N 1
ATOM 868 C CA . PHE A 1 108 ? -23.271 -6.044 21.402 1.00 96.44 108 PHE A CA 1
ATOM 869 C C . PHE A 1 108 ? -24.602 -6.799 21.446 1.00 96.44 108 PHE A C 1
ATOM 871 O O . PHE A 1 108 ? -25.435 -6.500 22.298 1.00 96.44 108 PHE A O 1
ATOM 878 N N . ALA A 1 109 ? -24.781 -7.817 20.598 1.00 96.69 109 ALA A N 1
ATOM 879 C CA . ALA A 1 109 ? -25.987 -8.648 20.602 1.00 96.69 109 ALA A CA 1
ATOM 880 C C . ALA A 1 109 ? -26.181 -9.426 21.918 1.00 96.69 109 ALA A C 1
ATOM 882 O O . ALA A 1 109 ? -27.308 -9.710 22.306 1.00 96.69 109 ALA A O 1
ATOM 883 N N . GLN A 1 110 ? -25.092 -9.746 22.619 1.00 96.50 110 GLN A N 1
ATOM 884 C CA . GLN A 1 110 ? -25.106 -10.422 23.920 1.00 96.50 110 GLN A CA 1
ATOM 885 C C . GLN A 1 110 ? -25.236 -9.454 25.112 1.00 96.50 110 GLN A C 1
ATOM 887 O O . GLN A 1 110 ? -25.185 -9.890 26.258 1.00 96.50 110 GLN A O 1
ATOM 892 N N . GLY A 1 111 ? -25.367 -8.144 24.872 1.00 95.19 111 GLY A N 1
ATOM 893 C CA . GLY A 1 111 ? -25.450 -7.125 25.925 1.00 95.19 111 GLY A CA 1
ATOM 894 C C . GLY A 1 111 ? -24.105 -6.748 26.563 1.00 95.19 111 GLY A C 1
ATOM 895 O O . GLY A 1 111 ? -24.058 -5.894 27.446 1.00 95.19 111 GLY A O 1
ATOM 896 N N . ALA A 1 112 ? -22.989 -7.317 26.099 1.00 95.19 112 ALA A N 1
ATOM 897 C CA . ALA A 1 112 ? -21.644 -7.018 26.589 1.00 95.19 112 ALA A CA 1
ATOM 898 C C . ALA A 1 112 ? -21.075 -5.744 25.930 1.00 95.19 112 ALA A C 1
ATOM 900 O O . ALA A 1 112 ? -20.106 -5.791 25.165 1.00 95.19 112 ALA A O 1
ATOM 901 N N . LEU A 1 113 ? -21.678 -4.588 26.236 1.00 94.56 113 LEU A N 1
ATOM 902 C CA . LEU A 1 113 ? -21.372 -3.301 25.592 1.00 94.56 113 LEU A CA 1
ATOM 903 C C . LEU A 1 113 ? -19.892 -2.898 25.697 1.00 94.56 113 LEU A C 1
ATOM 905 O O . LEU A 1 113 ? -19.315 -2.432 24.716 1.00 94.56 113 LEU A O 1
ATOM 909 N N . GLY A 1 114 ? -19.260 -3.114 26.856 1.00 95.06 114 GLY A N 1
ATOM 910 C CA . GLY A 1 114 ? -17.856 -2.747 27.073 1.00 95.06 114 GLY A CA 1
ATOM 911 C C . GLY A 1 114 ? -16.888 -3.525 26.176 1.00 95.06 114 GLY A C 1
ATOM 912 O O . GLY A 1 114 ? -16.016 -2.935 25.538 1.00 95.06 114 GLY A O 1
ATOM 913 N N . LEU A 1 115 ? -17.078 -4.843 26.065 1.00 93.19 115 LEU A N 1
ATOM 914 C CA . LEU A 1 115 ? -16.257 -5.692 25.197 1.00 93.19 115 LEU A CA 1
ATOM 915 C C . LEU A 1 115 ? -16.522 -5.397 23.718 1.00 93.19 115 LEU A C 1
ATOM 917 O O . LEU A 1 115 ? -15.574 -5.281 22.943 1.00 93.19 115 LEU A O 1
ATOM 921 N N . GLY A 1 116 ? -17.788 -5.205 23.335 1.00 95.38 116 GLY A N 1
ATOM 922 C CA . GLY A 1 116 ? -18.148 -4.822 21.970 1.00 95.38 116 GLY A CA 1
ATOM 923 C C . GLY A 1 116 ? -17.478 -3.516 21.539 1.00 95.38 116 GLY A C 1
ATOM 924 O O . GLY A 1 116 ? -16.840 -3.468 20.486 1.00 95.38 116 GLY A O 1
ATOM 925 N N . ALA A 1 117 ? -17.536 -2.480 22.382 1.00 96.00 117 ALA A N 1
ATOM 926 C CA . ALA A 1 117 ? -16.903 -1.191 22.113 1.00 96.00 117 ALA A CA 1
ATOM 927 C C . ALA A 1 117 ? -15.373 -1.305 22.025 1.00 96.00 117 ALA A C 1
ATOM 929 O O . ALA A 1 117 ? -14.778 -0.762 21.093 1.00 96.00 117 ALA A O 1
ATOM 930 N N . ARG A 1 118 ? -14.741 -2.066 22.933 1.00 95.56 118 ARG A N 1
ATOM 931 C CA . ARG A 1 118 ? -13.292 -2.332 22.910 1.00 95.56 118 ARG A CA 1
ATOM 932 C C . ARG A 1 118 ? -12.864 -2.957 21.579 1.00 95.56 118 ARG A C 1
ATOM 934 O O . ARG A 1 118 ? -11.937 -2.463 20.943 1.00 95.56 118 ARG A O 1
ATOM 941 N N . TYR A 1 119 ? -13.569 -3.992 21.118 1.00 95.00 119 TYR A N 1
ATOM 942 C CA . TYR A 1 119 ? -13.255 -4.656 19.849 1.00 95.00 119 TYR A CA 1
ATOM 943 C C . TYR A 1 119 ? -13.492 -3.757 18.634 1.00 95.00 119 TYR A C 1
ATOM 945 O O . TYR A 1 119 ? -12.657 -3.751 17.727 1.00 95.00 119 TYR A O 1
ATOM 953 N N . LEU A 1 120 ? -14.593 -2.997 18.619 1.00 96.94 120 LEU A N 1
ATOM 954 C CA . LEU A 1 120 ? -14.922 -2.081 17.527 1.00 96.94 120 LEU A CA 1
ATOM 955 C C . LEU A 1 120 ? -13.854 -0.993 17.380 1.00 96.94 120 LEU A C 1
ATOM 957 O O . LEU A 1 120 ? -13.304 -0.814 16.295 1.00 96.94 120 LEU A O 1
ATOM 961 N N . ILE A 1 121 ? -13.540 -0.296 18.475 1.00 97.50 121 ILE A N 1
ATOM 962 C CA . ILE A 1 121 ? -12.590 0.820 18.475 1.00 97.50 121 ILE A CA 1
ATOM 963 C C . ILE A 1 121 ? -11.178 0.312 18.175 1.00 97.50 121 ILE A C 1
ATOM 965 O O . ILE A 1 121 ? -10.509 0.872 17.310 1.00 97.50 121 ILE A O 1
ATOM 969 N N . GLY A 1 122 ? -10.743 -0.774 18.821 1.00 97.50 122 GLY A N 1
ATOM 970 C CA . GLY A 1 122 ? -9.409 -1.335 18.610 1.00 97.50 122 GLY A CA 1
ATOM 971 C C . GLY A 1 122 ? -9.163 -1.725 17.150 1.00 97.50 122 GLY A C 1
ATOM 972 O O . GLY A 1 122 ? -8.169 -1.310 16.559 1.00 97.50 122 GLY A O 1
ATOM 973 N N . HIS A 1 123 ? -10.095 -2.453 16.523 1.00 97.62 123 HIS A N 1
ATOM 974 C CA . HIS A 1 123 ? -9.949 -2.848 15.117 1.00 97.62 123 HIS A CA 1
ATOM 975 C C . HIS A 1 123 ? -10.115 -1.674 14.147 1.00 97.62 123 HIS A C 1
ATOM 977 O O . HIS A 1 123 ? -9.431 -1.640 13.125 1.00 97.62 123 HIS A O 1
ATOM 983 N N . ALA A 1 124 ? -10.972 -0.694 14.457 1.00 97.88 124 ALA A N 1
ATOM 984 C CA . ALA A 1 124 ? -11.109 0.513 13.643 1.00 97.88 124 ALA A CA 1
ATOM 985 C C . ALA A 1 124 ? -9.818 1.348 13.645 1.00 97.88 124 ALA A C 1
ATOM 987 O O . ALA A 1 124 ? -9.380 1.800 12.587 1.00 97.88 124 ALA A O 1
ATOM 988 N N . LEU A 1 125 ? -9.178 1.504 14.809 1.00 97.94 125 LEU A N 1
ATOM 989 C CA . LEU A 1 125 ? -7.897 2.200 14.935 1.00 97.94 125 LEU A CA 1
ATOM 990 C C . LEU A 1 125 ? -6.777 1.463 14.198 1.00 97.94 125 LEU A C 1
ATOM 992 O O . LEU A 1 125 ? -6.047 2.091 13.434 1.00 97.94 125 LEU A O 1
ATOM 996 N N . LEU A 1 126 ? -6.666 0.141 14.369 1.00 98.00 126 LEU A N 1
ATOM 997 C CA . LEU A 1 126 ? -5.666 -0.664 13.658 1.00 98.00 126 LEU A CA 1
ATOM 998 C C . LEU A 1 126 ? -5.843 -0.588 12.136 1.00 98.00 126 LEU A C 1
ATOM 1000 O O . LEU A 1 126 ? -4.861 -0.423 11.416 1.00 98.00 126 LEU A O 1
ATOM 1004 N N . LEU A 1 127 ? -7.083 -0.640 11.641 1.00 97.69 127 LEU A N 1
ATOM 1005 C CA . LEU A 1 127 ? -7.366 -0.472 10.215 1.00 97.69 127 LEU A CA 1
ATOM 1006 C C . LEU A 1 127 ? -7.017 0.943 9.728 1.00 97.69 127 LEU A C 1
ATOM 1008 O O . LEU A 1 127 ? -6.445 1.107 8.655 1.00 97.69 127 LEU A O 1
ATOM 1012 N N . GLY A 1 128 ? -7.323 1.977 10.514 1.00 97.69 128 GLY A N 1
ATOM 1013 C CA . GLY A 1 128 ? -6.932 3.351 10.191 1.00 97.69 128 GLY A CA 1
ATOM 1014 C C . GLY A 1 128 ? -5.411 3.517 10.092 1.00 97.69 128 GLY A C 1
ATOM 1015 O O . GLY A 1 128 ? -4.913 4.146 9.157 1.00 97.69 128 GLY A O 1
ATOM 1016 N N . LEU A 1 129 ? -4.667 2.903 11.016 1.00 97.56 129 LEU A N 1
ATOM 1017 C CA . LEU A 1 129 ? -3.204 2.901 11.008 1.00 97.56 129 LEU A CA 1
ATOM 1018 C C . LEU A 1 129 ? -2.631 2.118 9.820 1.00 97.56 129 LEU A C 1
ATOM 1020 O O . LEU A 1 129 ? -1.684 2.595 9.196 1.00 97.56 129 LEU A O 1
ATOM 1024 N N . SER A 1 130 ? -3.214 0.976 9.445 1.00 96.94 130 SER A N 1
ATOM 1025 C CA . SER A 1 130 ? -2.754 0.217 8.273 1.00 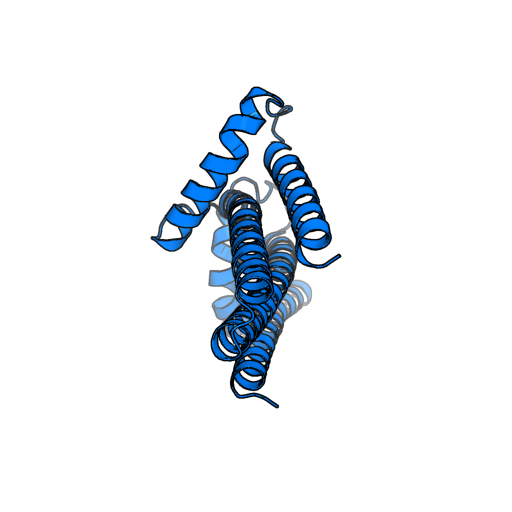96.94 130 SER A CA 1
ATOM 1026 C C . SER A 1 130 ? -2.997 0.974 6.960 1.00 96.94 130 SER A C 1
ATOM 1028 O O . SER A 1 130 ? -2.131 0.990 6.083 1.00 96.94 130 SER A O 1
ATOM 1030 N N . VAL A 1 131 ? -4.117 1.701 6.844 1.00 96.81 131 VAL A N 1
ATOM 1031 C CA . VAL A 1 131 ? -4.366 2.616 5.714 1.00 96.81 131 VAL A CA 1
ATOM 1032 C C . VAL A 1 131 ? -3.330 3.743 5.685 1.00 96.81 131 VAL A C 1
ATOM 1034 O O . VAL A 1 131 ? -2.798 4.061 4.622 1.00 96.81 131 VAL A O 1
ATOM 1037 N N . ALA A 1 132 ? -2.992 4.326 6.838 1.00 96.88 132 ALA A N 1
ATOM 1038 C CA . ALA A 1 132 ? -1.944 5.340 6.927 1.00 96.88 132 ALA A CA 1
ATOM 1039 C C . ALA A 1 132 ? -0.572 4.792 6.484 1.00 96.88 132 ALA A C 1
ATOM 1041 O O . ALA A 1 132 ? 0.133 5.457 5.723 1.00 96.88 132 ALA A O 1
ATOM 1042 N N . MET A 1 133 ? -0.221 3.562 6.879 1.00 96.44 133 MET A N 1
ATOM 1043 C CA . MET A 1 133 ? 1.008 2.890 6.435 1.00 96.44 133 MET A CA 1
ATOM 1044 C C . MET A 1 133 ? 1.036 2.687 4.917 1.00 96.44 133 MET A C 1
ATOM 1046 O O . MET A 1 133 ? 2.057 2.974 4.290 1.00 96.44 133 MET A O 1
ATOM 1050 N N . ILE A 1 134 ? -0.080 2.265 4.307 1.00 95.44 134 ILE A N 1
ATOM 1051 C CA . ILE A 1 134 ? -0.209 2.195 2.842 1.00 95.44 134 ILE A CA 1
ATOM 1052 C C . ILE A 1 134 ? 0.068 3.549 2.215 1.00 95.44 134 ILE A C 1
ATOM 1054 O O . ILE A 1 134 ? 0.836 3.617 1.259 1.00 95.44 134 ILE A O 1
ATOM 1058 N N . CYS A 1 135 ? -0.551 4.621 2.715 1.00 96.62 135 CYS A N 1
ATOM 1059 C CA . CYS A 1 135 ? -0.358 5.949 2.144 1.00 96.62 135 CYS A CA 1
ATOM 1060 C C . CYS A 1 135 ? 1.123 6.349 2.156 1.00 96.62 135 CYS A C 1
ATOM 1062 O O . CYS A 1 135 ? 1.626 6.849 1.151 1.00 96.62 135 CYS A O 1
ATOM 1064 N N . VAL A 1 136 ? 1.839 6.059 3.249 1.00 95.69 136 VAL A N 1
ATOM 1065 C CA . VAL A 1 136 ? 3.285 6.301 3.353 1.00 95.69 136 VAL A CA 1
ATOM 1066 C C . VAL A 1 136 ? 4.061 5.499 2.302 1.00 95.69 136 VAL A C 1
ATOM 1068 O O . VAL A 1 136 ? 4.801 6.072 1.503 1.00 95.69 136 VAL A O 1
ATOM 1071 N N . VAL A 1 137 ? 3.867 4.181 2.263 1.00 94.62 137 VAL A N 1
ATOM 1072 C CA . VAL A 1 137 ? 4.625 3.272 1.388 1.00 94.62 137 VAL A CA 1
ATOM 1073 C C . VAL A 1 137 ? 4.336 3.538 -0.087 1.00 94.62 137 VAL A C 1
ATOM 1075 O O . VAL A 1 137 ? 5.259 3.705 -0.885 1.00 94.62 137 VAL A O 1
ATOM 1078 N N . PHE A 1 138 ? 3.060 3.619 -0.462 1.00 94.06 138 PHE A N 1
ATOM 1079 C CA . PHE A 1 138 ? 2.678 3.872 -1.845 1.00 94.06 138 PHE A CA 1
ATOM 1080 C C . PHE A 1 138 ? 2.996 5.303 -2.281 1.00 94.06 138 PHE A C 1
ATOM 1082 O O . PHE A 1 138 ? 3.279 5.505 -3.456 1.00 94.06 138 PHE A O 1
ATOM 1089 N N . GLY A 1 139 ? 3.036 6.280 -1.369 1.00 93.00 139 GLY A N 1
ATOM 1090 C CA . GLY A 1 139 ? 3.541 7.620 -1.678 1.00 93.00 139 GLY A CA 1
ATOM 1091 C C . GLY A 1 139 ? 5.016 7.601 -2.096 1.00 93.00 139 GLY A C 1
ATOM 1092 O O . GLY A 1 139 ? 5.372 8.182 -3.124 1.00 93.00 139 GLY A O 1
ATOM 1093 N N . VAL A 1 140 ? 5.861 6.843 -1.382 1.00 90.62 140 VAL A N 1
ATOM 1094 C CA . VAL A 1 140 ? 7.264 6.617 -1.781 1.00 90.62 140 VAL A CA 1
ATOM 1095 C C . VAL A 1 140 ? 7.339 5.906 -3.129 1.00 90.62 140 VAL A C 1
ATOM 1097 O O . VAL A 1 140 ? 8.011 6.386 -4.040 1.00 90.62 140 VAL A O 1
ATOM 1100 N N . VAL A 1 141 ? 6.600 4.809 -3.299 1.00 90.06 141 VAL A N 1
ATOM 1101 C CA . VAL A 1 141 ? 6.555 4.065 -4.564 1.00 90.06 141 VAL A CA 1
ATOM 1102 C C . VAL A 1 141 ? 6.155 4.966 -5.730 1.00 90.06 141 VAL A C 1
ATOM 1104 O O . VAL A 1 141 ? 6.830 4.973 -6.755 1.00 90.06 141 VAL A O 1
ATOM 1107 N N . PHE A 1 142 ? 5.090 5.757 -5.585 1.00 89.94 142 PHE A N 1
ATOM 1108 C CA . PHE A 1 142 ? 4.605 6.663 -6.625 1.00 89.94 142 PHE A CA 1
ATOM 1109 C C . PHE A 1 142 ? 5.615 7.747 -6.979 1.00 89.94 142 PHE A C 1
ATOM 1111 O O . PHE A 1 142 ? 5.726 8.092 -8.156 1.00 89.94 142 PHE A O 1
ATOM 1118 N N . SER A 1 143 ? 6.397 8.219 -6.005 1.00 85.75 143 SER A N 1
ATOM 1119 C CA . SER A 1 143 ? 7.515 9.127 -6.269 1.00 85.75 143 SER A CA 1
ATOM 1120 C C . SER A 1 143 ? 8.603 8.475 -7.138 1.00 85.75 143 SER A C 1
ATOM 1122 O O . SER A 1 143 ? 9.157 9.129 -8.020 1.00 85.75 143 SER A O 1
ATOM 1124 N N . TRP A 1 144 ? 8.852 7.170 -6.972 1.00 82.06 144 TRP A N 1
ATOM 1125 C CA . TRP A 1 144 ? 9.836 6.414 -7.759 1.00 82.06 144 TRP A CA 1
ATOM 1126 C C . TRP A 1 144 ? 9.363 6.029 -9.157 1.00 82.06 144 TRP A C 1
ATOM 1128 O O . TRP A 1 144 ? 10.190 5.773 -10.024 1.00 82.06 144 TRP A O 1
ATOM 1138 N N . ILE A 1 145 ? 8.059 5.973 -9.412 1.00 83.56 145 ILE A N 1
ATOM 1139 C CA . ILE A 1 145 ? 7.521 5.644 -10.746 1.00 83.56 145 ILE A CA 1
ATOM 1140 C C . ILE A 1 145 ? 6.915 6.850 -11.468 1.00 83.56 145 ILE A C 1
ATOM 1142 O O . ILE A 1 145 ? 6.423 6.714 -12.586 1.00 83.56 145 ILE A O 1
ATOM 1146 N N . GLY A 1 146 ? 6.943 8.031 -10.845 1.00 83.62 146 GLY A N 1
ATOM 1147 C CA . GLY A 1 146 ? 6.445 9.277 -11.428 1.00 83.62 146 GLY A CA 1
ATOM 1148 C C . GLY A 1 146 ? 4.928 9.296 -11.653 1.00 83.62 146 GLY A C 1
ATOM 1149 O O . GLY A 1 146 ? 4.450 9.925 -12.600 1.00 83.62 146 GLY A O 1
ATOM 1150 N N . ILE A 1 147 ? 4.153 8.590 -10.822 1.00 85.06 147 ILE A N 1
ATOM 1151 C CA . ILE A 1 147 ? 2.690 8.537 -10.943 1.00 85.06 147 ILE A CA 1
ATOM 1152 C C . ILE A 1 147 ? 2.046 9.585 -10.029 1.00 85.06 147 ILE A C 1
ATOM 1154 O O . ILE A 1 147 ? 2.090 9.486 -8.806 1.00 85.06 147 ILE A O 1
ATOM 1158 N N . TYR A 1 148 ? 1.370 10.561 -10.641 1.00 85.62 148 TYR A N 1
ATOM 1159 C CA . TYR A 1 148 ? 0.720 11.675 -9.927 1.00 85.62 148 TYR A CA 1
ATOM 1160 C C . TYR A 1 148 ? -0.771 11.849 -10.264 1.00 85.62 148 TYR A C 1
ATOM 1162 O O . TYR A 1 148 ? -1.451 12.707 -9.704 1.00 85.62 148 TYR A O 1
ATOM 1170 N N . ARG A 1 149 ? -1.311 11.058 -11.201 1.00 88.06 149 ARG A N 1
ATOM 1171 C CA . ARG A 1 149 ? -2.682 11.215 -11.719 1.00 88.06 149 ARG A CA 1
ATOM 1172 C C . ARG A 1 149 ? -3.586 10.066 -11.271 1.00 88.06 149 ARG A C 1
ATOM 1174 O O . ARG A 1 149 ? -3.175 8.915 -11.268 1.00 88.06 149 ARG A O 1
ATOM 1181 N N . GLY A 1 150 ? -4.842 10.388 -10.954 1.00 92.31 150 GLY A N 1
ATOM 1182 C CA . GLY A 1 150 ? -5.881 9.423 -10.567 1.00 92.31 150 GLY A CA 1
ATOM 1183 C C . GLY A 1 150 ? -6.494 9.716 -9.196 1.00 92.31 150 GLY A C 1
ATOM 1184 O O . GLY A 1 150 ? -5.873 10.359 -8.354 1.00 92.31 150 GLY A O 1
ATOM 1185 N N . ARG A 1 151 ? -7.734 9.262 -8.962 1.00 93.56 151 ARG A N 1
ATOM 1186 C CA . ARG A 1 151 ? -8.436 9.484 -7.680 1.00 93.56 151 ARG A CA 1
ATOM 1187 C C . ARG A 1 151 ? -7.718 8.796 -6.514 1.00 93.56 151 ARG A C 1
ATOM 1189 O O . ARG A 1 151 ? -7.460 9.440 -5.506 1.00 93.56 151 ARG A O 1
ATOM 1196 N N . LEU A 1 152 ? -7.340 7.529 -6.694 1.00 92.62 152 LEU A N 1
ATOM 1197 C CA . LEU A 1 152 ? -6.615 6.747 -5.686 1.00 92.62 152 LEU A CA 1
ATOM 1198 C C . LEU A 1 152 ? -5.217 7.311 -5.412 1.00 92.62 152 LEU A C 1
ATOM 1200 O O . LEU A 1 152 ? -4.823 7.444 -4.262 1.00 92.62 152 LEU A O 1
ATOM 1204 N N . VAL A 1 153 ? -4.502 7.716 -6.463 1.00 93.12 153 VAL A N 1
ATOM 1205 C CA . VAL A 1 153 ? -3.173 8.334 -6.342 1.00 93.12 153 VAL A CA 1
ATOM 1206 C C . VAL A 1 153 ? -3.246 9.631 -5.539 1.00 93.12 153 VAL A C 1
ATOM 1208 O O . VAL A 1 153 ? -2.432 9.832 -4.646 1.00 93.12 153 VAL A O 1
ATOM 1211 N N . ARG A 1 154 ? -4.254 10.479 -5.785 1.00 94.00 154 ARG A N 1
ATOM 1212 C CA . ARG A 1 154 ? -4.476 11.694 -4.986 1.00 94.00 154 ARG A CA 1
ATOM 1213 C C . ARG A 1 154 ? -4.825 11.396 -3.533 1.00 94.00 154 ARG A C 1
ATOM 1215 O O . ARG A 1 154 ? -4.368 12.120 -2.662 1.00 94.00 154 ARG A O 1
ATOM 1222 N N . PHE A 1 155 ? -5.618 10.358 -3.270 1.00 96.00 155 PHE A N 1
ATOM 1223 C CA . PHE A 1 155 ? -5.923 9.937 -1.901 1.00 96.00 155 PHE A CA 1
ATOM 1224 C C . PHE A 1 155 ? -4.657 9.491 -1.156 1.00 96.00 155 PHE A C 1
ATOM 1226 O O . PHE A 1 155 ? -4.409 9.941 -0.040 1.00 96.00 155 PHE A O 1
ATOM 1233 N N . ILE A 1 156 ? -3.826 8.673 -1.807 1.00 95.94 156 ILE A N 1
ATOM 1234 C CA . ILE A 1 156 ? -2.544 8.216 -1.261 1.00 95.94 156 ILE A CA 1
ATOM 1235 C C . ILE A 1 156 ? -1.609 9.401 -1.013 1.00 95.94 156 ILE A C 1
ATOM 1237 O O . ILE A 1 156 ? -1.069 9.510 0.081 1.00 95.94 156 ILE A O 1
ATOM 1241 N N . TRP A 1 157 ? -1.471 10.322 -1.973 1.00 94.50 157 TRP A N 1
ATOM 1242 C CA . TRP A 1 157 ? -0.657 11.532 -1.809 1.00 94.50 157 TRP A CA 1
ATOM 1243 C C . TRP A 1 157 ? -1.165 12.443 -0.694 1.00 94.50 157 TRP A C 1
ATOM 1245 O O . TRP A 1 157 ? -0.369 12.924 0.104 1.00 94.50 157 TRP A O 1
ATOM 1255 N N . TRP A 1 158 ? -2.481 12.631 -0.585 1.00 95.88 158 TRP A N 1
ATOM 1256 C CA . TRP A 1 158 ? -3.084 13.396 0.503 1.00 95.88 158 TRP A CA 1
ATOM 1257 C C . TRP A 1 158 ? -2.746 12.793 1.872 1.00 95.88 158 TRP A C 1
ATOM 1259 O O . TRP A 1 158 ? -2.328 13.514 2.778 1.00 95.88 158 TRP A O 1
ATOM 1269 N N . GLY A 1 159 ? -2.874 11.469 2.015 1.00 95.38 159 GLY A N 1
ATOM 1270 C CA . GLY A 1 159 ? -2.501 10.767 3.242 1.00 95.38 159 GLY A CA 1
ATOM 1271 C C . GLY A 1 159 ? -1.000 10.854 3.520 1.00 95.38 159 GLY A C 1
ATOM 1272 O O . GLY A 1 159 ? -0.601 11.203 4.629 1.00 95.38 159 GLY A O 1
ATOM 1273 N N . PHE A 1 160 ? -0.176 10.597 2.502 1.00 95.25 160 PHE A N 1
ATOM 1274 C CA . PHE A 1 160 ? 1.282 10.689 2.563 1.00 95.25 160 PHE A CA 1
ATOM 1275 C C . PHE A 1 160 ? 1.723 12.061 3.078 1.00 95.25 160 PHE A C 1
ATOM 1277 O O . PHE A 1 160 ? 2.390 12.141 4.106 1.00 95.25 160 PHE A O 1
ATOM 1284 N N . GLU A 1 161 ? 1.283 13.143 2.432 1.00 93.69 161 GLU A N 1
ATOM 1285 C CA . GLU A 1 161 ? 1.651 14.508 2.809 1.00 93.69 161 GLU A CA 1
ATOM 1286 C C . GLU A 1 161 ? 1.193 14.850 4.224 1.00 93.69 161 GLU A C 1
ATOM 1288 O O . GLU A 1 161 ? 1.980 15.386 5.002 1.00 93.69 161 GLU A O 1
ATOM 1293 N N . ARG A 1 162 ? -0.044 14.497 4.599 1.00 95.31 162 ARG A N 1
ATOM 1294 C CA . ARG A 1 162 ? -0.578 14.771 5.941 1.00 95.31 162 ARG A CA 1
ATOM 1295 C C . ARG A 1 162 ? 0.264 14.115 7.038 1.00 95.31 162 ARG A C 1
ATOM 1297 O O . ARG A 1 162 ? 0.438 14.711 8.098 1.00 95.31 162 ARG A O 1
ATOM 1304 N N . ILE A 1 163 ? 0.785 12.916 6.776 1.00 94.69 163 ILE A N 1
ATOM 1305 C CA . ILE A 1 163 ? 1.604 12.151 7.721 1.00 94.69 163 ILE A CA 1
ATOM 1306 C C . ILE A 1 163 ? 3.055 12.657 7.724 1.00 94.69 163 ILE A C 1
ATOM 1308 O O . ILE A 1 163 ? 3.631 12.869 8.789 1.00 94.69 163 ILE A O 1
ATOM 1312 N N . THR A 1 164 ? 3.660 12.885 6.554 1.00 92.56 164 THR A N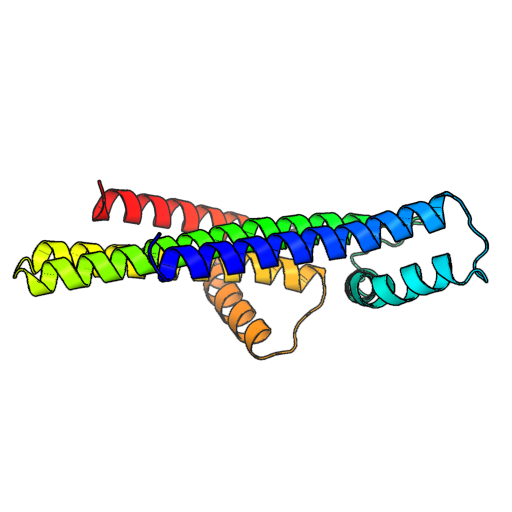 1
ATOM 1313 C CA . THR A 1 164 ? 5.089 13.229 6.462 1.00 92.56 164 THR A CA 1
ATOM 1314 C C . THR A 1 164 ? 5.380 14.710 6.694 1.00 92.56 164 THR A C 1
ATOM 1316 O O . THR A 1 164 ? 6.441 15.045 7.208 1.00 92.56 164 THR A O 1
ATOM 1319 N N . MET A 1 165 ? 4.467 15.623 6.344 1.00 91.94 165 MET A N 1
ATOM 1320 C CA . MET A 1 165 ? 4.674 17.073 6.480 1.00 91.94 165 MET A CA 1
ATOM 1321 C C . MET A 1 165 ? 5.037 17.529 7.904 1.00 91.94 165 MET A C 1
ATOM 1323 O O . MET A 1 165 ? 5.977 18.316 8.024 1.00 91.94 165 MET A O 1
ATOM 1327 N N . PRO A 1 166 ? 4.363 17.084 8.986 1.00 90.50 166 PRO A N 1
ATOM 1328 C CA . PRO A 1 166 ? 4.772 17.465 10.338 1.00 90.50 166 PRO A CA 1
ATOM 1329 C C . PRO A 1 166 ? 6.152 16.904 10.702 1.00 90.50 166 PRO A C 1
ATOM 1331 O O . PRO A 1 166 ? 6.938 17.601 11.336 1.00 90.50 166 PRO A O 1
ATOM 1334 N N . LEU A 1 167 ? 6.482 15.692 10.250 1.00 90.12 167 LEU A N 1
ATOM 1335 C CA . LEU A 1 167 ? 7.773 15.056 10.524 1.00 90.12 167 LEU A CA 1
ATOM 1336 C C . LEU A 1 167 ? 8.930 15.740 9.783 1.00 90.12 167 LEU A C 1
ATOM 1338 O O . LEU A 1 167 ? 9.995 15.920 10.368 1.00 90.12 167 LEU A O 1
ATOM 1342 N N . ARG A 1 168 ? 8.703 16.233 8.556 1.00 89.56 168 ARG A N 1
ATOM 1343 C CA . ARG A 1 168 ? 9.687 17.030 7.796 1.00 89.56 168 ARG A CA 1
ATOM 1344 C C . ARG A 1 168 ? 10.091 18.329 8.498 1.00 89.56 168 ARG A C 1
ATOM 1346 O O . ARG A 1 168 ? 11.141 18.880 8.189 1.00 89.56 168 ARG A O 1
ATOM 1353 N N . ARG A 1 169 ? 9.272 18.833 9.432 1.00 88.31 169 ARG A N 1
ATOM 1354 C CA . ARG A 1 169 ? 9.620 20.007 10.254 1.00 88.31 169 ARG A CA 1
ATOM 1355 C C . ARG A 1 169 ? 10.651 19.680 11.333 1.00 88.31 169 ARG A C 1
ATOM 1357 O O . ARG A 1 169 ? 11.342 20.582 11.784 1.00 88.31 169 ARG A O 1
ATOM 1364 N N . VAL A 1 170 ? 10.727 18.417 11.752 1.00 88.25 170 VAL A N 1
ATOM 1365 C CA . VAL A 1 170 ? 11.654 17.941 12.790 1.00 88.25 170 VAL A CA 1
ATOM 1366 C C . VAL A 1 170 ? 12.914 17.358 12.157 1.00 88.25 170 VAL A C 1
ATOM 1368 O O . VAL A 1 170 ? 14.018 17.627 12.616 1.00 88.25 170 VAL A O 1
ATOM 1371 N N . MET A 1 171 ? 12.751 16.582 11.085 1.00 84.19 171 MET A N 1
ATOM 1372 C CA . MET A 1 171 ? 13.842 15.946 10.354 1.00 84.19 171 MET A CA 1
ATOM 1373 C C . MET A 1 171 ? 13.822 16.425 8.900 1.00 84.19 171 MET A C 1
ATOM 1375 O O . MET A 1 171 ? 13.099 15.849 8.082 1.00 84.19 171 MET A O 1
ATOM 1379 N N . PRO A 1 172 ? 14.572 17.489 8.558 1.00 77.44 172 PRO A N 1
ATOM 1380 C CA . PRO A 1 172 ? 14.688 17.913 7.174 1.00 77.44 172 PRO A CA 1
ATOM 1381 C C . PRO A 1 172 ? 15.378 16.821 6.336 1.00 77.44 172 PRO A C 1
ATOM 1383 O O . PRO A 1 172 ? 16.171 16.037 6.867 1.00 77.44 172 PRO A O 1
ATOM 1386 N N . PRO A 1 173 ? 15.091 16.755 5.026 1.00 82.69 173 PRO A N 1
ATOM 1387 C CA . PRO A 1 173 ? 15.736 15.798 4.135 1.00 82.69 173 PRO A CA 1
ATOM 1388 C C . PRO A 1 173 ? 17.261 15.981 4.147 1.00 82.69 173 PRO A C 1
ATOM 1390 O O . PRO A 1 173 ? 17.765 17.105 4.120 1.00 82.69 173 PRO A O 1
ATOM 1393 N N . ILE A 1 174 ? 17.997 14.866 4.180 1.00 80.50 174 ILE A N 1
ATOM 1394 C CA . ILE A 1 174 ? 19.463 14.867 4.185 1.00 80.50 174 ILE A CA 1
ATOM 1395 C C . ILE A 1 174 ? 19.932 14.684 2.739 1.00 80.50 174 ILE A C 1
ATOM 1397 O O . ILE A 1 174 ? 19.915 13.582 2.186 1.00 80.50 174 ILE A O 1
ATOM 1401 N N . GLY A 1 175 ? 20.336 15.786 2.105 1.00 78.50 175 GLY A N 1
ATOM 1402 C CA . GLY A 1 175 ? 20.736 15.793 0.697 1.00 78.50 175 GLY A CA 1
ATOM 1403 C C . GLY A 1 175 ? 19.575 15.409 -0.226 1.00 78.50 175 GLY A C 1
ATOM 1404 O O . GLY A 1 175 ? 18.517 16.031 -0.187 1.00 78.50 175 GLY A O 1
ATOM 1405 N N . MET A 1 176 ? 19.769 14.382 -1.059 1.00 73.56 176 MET A N 1
ATOM 1406 C CA . MET A 1 176 ? 18.730 13.863 -1.966 1.00 73.56 176 MET A CA 1
ATOM 1407 C C . MET A 1 176 ? 17.805 12.823 -1.316 1.00 73.56 176 MET A C 1
ATOM 1409 O O . MET A 1 176 ? 16.808 12.435 -1.924 1.00 73.56 176 MET A O 1
ATOM 1413 N N . PHE A 1 177 ? 18.127 12.343 -0.111 1.00 75.06 177 PHE A N 1
ATOM 1414 C CA . PHE A 1 177 ? 17.388 11.265 0.537 1.00 75.06 177 PHE A CA 1
ATOM 1415 C C . PHE A 1 177 ? 16.418 11.823 1.581 1.00 75.06 177 PHE A C 1
ATOM 1417 O O . PHE A 1 177 ? 16.819 12.383 2.603 1.00 75.06 177 PHE A O 1
ATOM 1424 N N . ASP A 1 178 ? 15.120 11.635 1.340 1.00 82.50 178 ASP A N 1
ATOM 1425 C CA . ASP A 1 178 ? 14.088 11.908 2.336 1.00 82.50 178 ASP A CA 1
ATOM 1426 C C . ASP A 1 178 ? 13.875 10.660 3.204 1.00 82.50 178 ASP A C 1
ATOM 1428 O O . ASP A 1 178 ? 13.239 9.694 2.782 1.00 82.50 178 ASP A O 1
ATOM 1432 N N . LEU A 1 179 ? 14.428 10.672 4.421 1.00 88.31 179 LEU A N 1
ATOM 1433 C CA . LEU A 1 179 ? 14.231 9.609 5.415 1.00 88.31 179 LEU A CA 1
ATOM 1434 C C . LEU A 1 179 ? 12.887 9.734 6.151 1.00 88.31 179 LEU A C 1
ATOM 1436 O O . LEU A 1 179 ? 12.502 8.825 6.887 1.00 88.31 179 LEU A O 1
ATOM 1440 N N . THR A 1 180 ? 12.145 10.827 5.945 1.00 92.38 180 THR A N 1
ATOM 1441 C CA . THR A 1 180 ? 10.877 11.076 6.640 1.00 92.38 180 THR A CA 1
ATOM 1442 C C . THR A 1 180 ? 9.854 9.953 6.470 1.00 92.38 180 THR A C 1
ATOM 1444 O O . THR A 1 180 ? 9.245 9.573 7.469 1.00 92.38 180 THR A O 1
ATOM 1447 N N . PRO A 1 181 ? 9.648 9.366 5.273 1.00 92.69 181 PRO A N 1
ATOM 1448 C CA . PRO A 1 181 ? 8.703 8.265 5.110 1.00 92.69 181 PRO A CA 1
ATOM 1449 C C . PRO A 1 181 ? 9.080 7.029 5.931 1.00 92.69 181 PRO A C 1
ATOM 1451 O O . PRO A 1 181 ? 8.201 6.355 6.461 1.00 92.69 181 PRO A O 1
ATOM 1454 N N . LEU A 1 182 ? 10.380 6.752 6.083 1.00 92.69 182 LEU A N 1
ATOM 1455 C CA . LEU A 1 182 ? 10.856 5.633 6.894 1.00 92.69 182 LEU A CA 1
ATOM 1456 C C . LEU A 1 182 ? 10.530 5.867 8.373 1.00 92.69 182 LEU A C 1
ATOM 1458 O O . LEU A 1 182 ? 9.961 4.998 9.029 1.00 92.69 182 LEU A O 1
ATOM 1462 N N . VAL A 1 183 ? 10.824 7.067 8.879 1.00 93.62 183 VAL A N 1
ATOM 1463 C CA . VAL A 1 183 ? 10.496 7.461 10.258 1.00 93.62 183 VAL A CA 1
ATOM 1464 C C . VAL A 1 183 ? 8.984 7.431 10.489 1.00 93.62 183 VAL A C 1
ATOM 1466 O O . VAL A 1 183 ? 8.528 6.869 11.482 1.00 93.62 183 VAL A O 1
ATOM 1469 N N . ALA A 1 184 ? 8.196 7.965 9.552 1.00 94.88 184 ALA A N 1
ATOM 1470 C CA . ALA A 1 184 ? 6.738 7.929 9.604 1.00 94.88 184 ALA A CA 1
ATOM 1471 C C . ALA A 1 184 ? 6.210 6.495 9.716 1.00 94.88 184 ALA A C 1
ATOM 1473 O O . ALA A 1 184 ? 5.354 6.213 10.552 1.00 94.88 184 ALA A O 1
ATOM 1474 N N . TYR A 1 185 ? 6.752 5.581 8.908 1.00 94.94 185 TYR A N 1
ATOM 1475 C CA . TYR A 1 185 ? 6.384 4.172 8.947 1.00 94.94 185 TYR A CA 1
ATOM 1476 C C . TYR A 1 185 ? 6.699 3.532 10.307 1.00 94.94 185 TYR A C 1
ATOM 1478 O O . TYR A 1 185 ? 5.839 2.868 10.882 1.00 94.94 185 TYR A O 1
ATOM 1486 N N . PHE A 1 186 ? 7.887 3.784 10.870 1.00 95.56 186 PHE A N 1
ATOM 1487 C CA . PHE A 1 186 ? 8.249 3.280 12.200 1.00 95.56 186 PHE A CA 1
ATOM 1488 C C . PHE A 1 186 ? 7.346 3.826 13.310 1.00 95.56 186 PHE A C 1
ATOM 1490 O O . PHE A 1 186 ? 6.914 3.063 14.173 1.00 95.56 186 PHE A O 1
ATOM 1497 N N . VAL A 1 187 ? 7.008 5.117 13.276 1.00 95.75 187 VAL A N 1
ATOM 1498 C CA . VAL A 1 187 ? 6.070 5.717 14.237 1.00 95.75 187 VAL A CA 1
ATOM 1499 C C . VAL A 1 187 ? 4.700 5.045 14.147 1.00 95.75 187 VAL A C 1
ATOM 1501 O O . VAL A 1 187 ? 4.138 4.663 15.171 1.00 95.75 187 VAL A O 1
ATOM 1504 N N . LEU A 1 188 ? 4.176 4.839 12.935 1.00 96.44 188 LEU A N 1
ATOM 1505 C CA . LEU A 1 188 ? 2.909 4.132 12.733 1.00 96.44 188 LEU A CA 1
ATOM 1506 C C . LEU A 1 188 ? 2.970 2.687 13.244 1.00 96.44 188 LEU A C 1
ATOM 1508 O O . LEU A 1 188 ? 1.989 2.199 13.803 1.00 96.44 188 LEU A O 1
ATOM 1512 N N . LEU A 1 189 ? 4.112 2.011 13.090 1.00 96.12 189 LEU A N 1
ATOM 1513 C CA . LEU A 1 189 ? 4.311 0.640 13.564 1.00 96.12 189 LEU A CA 1
ATOM 1514 C C . LEU A 1 189 ? 4.277 0.565 15.094 1.00 96.12 189 LEU A C 1
ATOM 1516 O O . LEU A 1 189 ? 3.581 -0.283 15.651 1.00 96.12 189 LEU A O 1
ATOM 1520 N N . ILE A 1 190 ? 4.949 1.498 15.771 1.00 97.44 190 ILE A N 1
ATOM 1521 C CA . ILE A 1 190 ? 4.911 1.618 17.234 1.00 97.44 190 ILE A CA 1
ATOM 1522 C C . ILE A 1 190 ? 3.486 1.926 17.709 1.00 97.44 190 ILE A C 1
ATOM 1524 O O . ILE A 1 190 ? 2.996 1.277 18.630 1.00 97.44 190 ILE A O 1
ATOM 1528 N N . LEU A 1 191 ? 2.788 2.865 17.062 1.00 97.69 191 LEU A N 1
ATOM 1529 C CA . LEU A 1 191 ? 1.397 3.188 17.394 1.00 97.69 191 LEU A CA 1
ATOM 1530 C C . LEU A 1 191 ? 0.473 1.977 17.224 1.00 97.69 191 LEU A C 1
ATOM 1532 O O . LEU A 1 191 ? -0.357 1.719 18.093 1.00 97.69 191 LEU A O 1
ATOM 1536 N N . SER A 1 192 ? 0.637 1.208 16.146 1.00 97.00 192 SER A N 1
ATOM 1537 C CA . SER A 1 192 ? -0.134 -0.017 15.916 1.00 97.00 192 SER A CA 1
ATOM 1538 C C . SER A 1 192 ? 0.106 -1.042 17.019 1.00 97.00 192 SER A C 1
ATOM 1540 O O . SER A 1 192 ? -0.844 -1.650 17.509 1.00 97.00 192 SER A O 1
ATOM 1542 N N . TRP A 1 193 ? 1.359 -1.209 17.445 1.00 96.88 193 TRP A N 1
ATOM 1543 C CA . TRP A 1 193 ? 1.705 -2.100 18.549 1.00 96.88 193 TRP A CA 1
ATOM 1544 C C . TRP A 1 193 ? 1.081 -1.642 19.875 1.00 96.88 193 TRP A C 1
ATOM 1546 O O . TRP A 1 193 ? 0.468 -2.450 20.569 1.00 96.88 193 TRP A O 1
ATOM 1556 N N . ILE A 1 194 ? 1.138 -0.343 20.191 1.00 97.81 194 ILE A N 1
ATOM 1557 C CA . ILE A 1 194 ? 0.506 0.226 21.394 1.00 97.81 194 ILE A CA 1
ATOM 1558 C C . ILE A 1 194 ? -1.007 -0.013 21.382 1.00 97.81 194 ILE A C 1
ATOM 1560 O O . ILE A 1 194 ? -1.560 -0.461 22.383 1.00 97.81 194 ILE A O 1
ATOM 1564 N N . VAL A 1 195 ? -1.683 0.250 20.257 1.00 97.38 195 VAL A N 1
ATOM 1565 C CA . VAL A 1 195 ? -3.126 -0.011 20.119 1.00 97.38 195 VAL A CA 1
ATOM 1566 C C . VAL A 1 195 ? -3.415 -1.496 20.310 1.00 97.38 195 VAL A C 1
ATOM 1568 O O . VAL A 1 195 ? -4.365 -1.850 21.006 1.00 97.38 195 VAL A O 1
ATOM 1571 N N . GLN A 1 196 ? -2.587 -2.372 19.741 1.00 95.94 196 GLN A N 1
ATOM 1572 C CA . GLN A 1 196 ? -2.768 -3.808 19.885 1.00 95.94 196 GLN A CA 1
ATOM 1573 C C . GLN A 1 196 ? -2.672 -4.252 21.350 1.00 95.94 196 GLN A C 1
ATOM 1575 O O . GLN A 1 196 ? -3.542 -4.982 21.819 1.00 95.94 196 GLN A O 1
ATOM 1580 N N . VAL A 1 197 ? -1.667 -3.773 22.085 1.00 96.31 197 VAL A N 1
ATOM 1581 C CA . VAL A 1 197 ? -1.491 -4.081 23.511 1.00 96.31 197 VAL A CA 1
ATOM 1582 C C . VAL A 1 197 ? -2.616 -3.474 24.352 1.00 96.31 197 VAL A C 1
ATOM 1584 O O . VAL A 1 197 ? -3.199 -4.166 25.175 1.00 96.31 197 VAL A O 1
ATOM 1587 N N . ALA A 1 198 ? -2.989 -2.214 24.128 1.00 96.00 198 ALA A N 1
ATOM 1588 C CA . ALA A 1 198 ? -4.025 -1.551 24.920 1.00 96.00 198 ALA A CA 1
ATOM 1589 C C . ALA A 1 198 ? -5.417 -2.191 24.736 1.00 96.00 198 ALA A C 1
ATOM 1591 O O . ALA A 1 198 ? -6.180 -2.358 25.691 1.00 96.00 198 ALA A O 1
ATOM 1592 N N . PHE A 1 199 ? -5.774 -2.566 23.505 1.00 95.31 199 PHE A N 1
ATOM 1593 C CA . PHE A 1 199 ? -7.110 -3.079 23.194 1.00 95.31 199 PHE A CA 1
ATOM 1594 C C . PHE A 1 199 ? -7.224 -4.603 23.229 1.00 95.31 199 PHE A C 1
ATOM 1596 O O . PHE A 1 199 ? -8.344 -5.087 23.386 1.00 95.31 199 PHE A O 1
ATOM 1603 N N . PHE A 1 200 ? -6.125 -5.350 23.114 1.00 93.12 200 PHE A N 1
ATOM 1604 C CA . PHE A 1 200 ? -6.165 -6.817 23.033 1.00 93.12 200 PHE A CA 1
ATOM 1605 C C . PHE A 1 200 ? -5.167 -7.542 23.947 1.00 93.12 200 PHE A C 1
ATOM 1607 O O . PHE A 1 200 ? -5.222 -8.769 24.002 1.00 93.12 200 PHE A O 1
ATOM 1614 N N . GLY A 1 201 ? -4.291 -6.815 24.648 1.00 85.25 201 GLY A N 1
ATOM 1615 C CA . GLY A 1 201 ? -3.561 -7.316 25.819 1.00 85.25 201 GLY A CA 1
ATOM 1616 C C . GLY A 1 201 ? -4.440 -7.315 27.062 1.00 85.25 201 GLY A C 1
ATOM 1617 O O . GLY A 1 201 ? -4.238 -8.219 27.893 1.00 85.25 201 GLY A O 1
#

Secondary structure (DSSP, 8-state):
--HHHHHHHHHHHHHHHHHHHHHHHHHHHHHHHHTT--TTSHHHHHHHHHHHHHHHHHHTSTTS-S-SS--HHHHHHHHHHHHHHHHHHHHHHHHHHHHHHHHHHHHHHTT-HHHHHHHHHHHHHHHHHHHHHHHHHHHHHHHHHT---SHHHHHHHHHHHHHHHHHHTTS--BTTB--HHHHHHHHHHHHHHHHHHHHH-

Radius of gyration: 21.32 Å; chains: 1; bounding box: 51×42×63 Å

Foldseek 3Di:
DDPLVVVLVVVLVVLVVVLCVLLVLLVVLVVCVVVVPDCPDPVNVVSCVVNVVLQVLLVPDPVQDPDPDRCSSVVSNVLSVLCSVLVNVLSVLVSQLVVLQVVLVVCVVVVVPVLSVLSNVLSVLLNVLSVLLQLLSVVVVCVNSVDCDDPVNVVSPVSNCVQQVVVCVVPPADPPHDCSSVVSNVVSVVVNVVSCVVSPD

Sequence (201 aa):
MTVVGLIFEVIRGFLWAAFVFTVGLVVARMLVDGLRLNPFGWFPYVIRRWSEPLLMPLRRNPLAFTSRYDLAPILFIILAILVLAFGLHFLGDLYRATIGFGMAARFFAQGALGLGARYLIGHALLLGLSVAMICVVFGVVFSWIGIYRGRLVRFIWWGFERITMPLRRVMPPIGMFDLTPLVAYFVLLILSWIVQVAFFG